Protein AF-A0A358AQZ2-F1 (afdb_monomer_lite)

pLDDT: mean 89.48, std 12.86, range [26.81, 98.88]

Sequence (218 aa):
MDVTALFNLSYGLYIIGTKYGDRKAGCVVNTVTQSTSKPVTLTVCVNRDNYTNACMKQCREFTVSILSEKAKESTFGVFGFSCSKDRDKFAEVSSALTSSGLPYVTEGVTGYLECKIINFIDNFTHTVFIAEVVDAENLMKEPPMTYAYYHNVVKGKTPQKASSYAGDDAEYGAAYTCSVCGYEYAGTKEAFTGLPNDYVCPICQAPKSKFVSASTAI

Secondary structure (DSSP, 8-state):
--GGGGGGS--B-EEEEEEETTEEEEEEES-EEEEEETTEEEEEEEETTSHHHHHHHHH-EEEEEEEBTT--HHHHHHHHHS-TTT--GGGSS-EEE-TT--EEE-SSEEEEEEEEEEEEEEETTEEEEEEEEEEEEE---SPBPBHHHHHHTS-PPPPTTSTT---TT---S-SEEETTT--EE-S-HHHHHTS-TT-B-TTT--BGGGEEE-----

Radius of gyration: 19.42 Å; chains: 1; bounding box: 47×34×52 Å

Foldseek 3Di:
DPPLVCLPDKWFKKKKWFDDPNQIFIAIAGPKDFDDVVQTKIKGKFFPPAVVNVRCVPPQKIKIFFAFPQDDPVLNVLRQPDHSVVDRSQVVAQWDADPVGIIDGQPRGQKMWIWGFPDWDDDPRIIMTMTGTPDMDGRDPGHTGMPLCCCPPVVDDHHPRYPPDPDPPARRFQQWAQQPPRDGHSHHPVVLVPDDQCDADPPPRHGSVRIDGPDPPD

Structure (mmCIF, N/CA/C/O backbone):
data_AF-A0A358AQZ2-F1
#
_entry.id   AF-A0A358AQZ2-F1
#
loop_
_atom_site.group_PDB
_atom_site.id
_atom_site.type_symbol
_atom_site.label_atom_id
_atom_site.label_alt_id
_atom_site.label_comp_id
_atom_site.label_asym_id
_atom_site.label_entity_id
_atom_site.label_seq_id
_atom_site.pdbx_PDB_ins_code
_atom_site.Cartn_x
_atom_site.Cartn_y
_atom_site.Cartn_z
_atom_site.occupancy
_atom_site.B_iso_or_equiv
_atom_site.auth_seq_id
_atom_site.auth_comp_id
_atom_site.auth_asym_id
_atom_site.auth_atom_id
_atom_site.pdbx_PDB_model_num
ATOM 1 N N . MET A 1 1 ? 5.140 -6.620 -27.077 1.00 75.62 1 MET A N 1
ATOM 2 C CA . MET A 1 1 ? 4.823 -5.424 -26.270 1.00 75.62 1 MET A CA 1
ATOM 3 C C . MET A 1 1 ? 6.022 -5.158 -25.390 1.00 75.62 1 MET A C 1
ATOM 5 O O . MET A 1 1 ? 6.493 -6.107 -24.777 1.00 75.62 1 MET A O 1
ATOM 9 N N . ASP A 1 2 ? 6.529 -3.931 -25.369 1.00 77.62 2 ASP A N 1
ATOM 10 C CA . ASP A 1 2 ? 7.596 -3.562 -24.441 1.00 77.62 2 ASP A CA 1
ATOM 11 C C . ASP A 1 2 ? 6.996 -3.358 -23.044 1.00 77.62 2 ASP A C 1
ATOM 13 O O . ASP A 1 2 ? 6.282 -2.388 -22.793 1.00 77.62 2 ASP A O 1
ATOM 17 N N . VAL A 1 3 ? 7.221 -4.328 -22.158 1.00 80.00 3 VAL A N 1
ATOM 18 C CA . VAL A 1 3 ? 6.671 -4.323 -20.795 1.00 80.00 3 VAL A CA 1
ATOM 19 C C . VAL A 1 3 ? 7.444 -3.397 -19.856 1.00 80.00 3 VAL A C 1
ATOM 21 O O . VAL A 1 3 ? 6.919 -3.036 -18.805 1.00 80.00 3 VAL A O 1
ATOM 24 N N . THR A 1 4 ? 8.651 -2.963 -20.237 1.00 78.19 4 THR A N 1
ATOM 25 C CA . THR A 1 4 ? 9.487 -2.084 -19.405 1.00 78.19 4 THR A CA 1
ATOM 26 C C . THR A 1 4 ? 8.886 -0.687 -19.260 1.00 78.19 4 THR A C 1
ATOM 28 O O . THR A 1 4 ? 9.097 -0.027 -18.246 1.00 78.19 4 THR A O 1
ATOM 31 N N . ALA A 1 5 ? 8.024 -0.275 -20.197 1.00 77.50 5 ALA A N 1
ATOM 32 C CA . ALA A 1 5 ? 7.272 0.974 -20.114 1.00 77.50 5 ALA A CA 1
ATOM 33 C C . ALA A 1 5 ? 6.452 1.103 -18.813 1.00 77.50 5 ALA A C 1
ATOM 35 O O . ALA A 1 5 ? 6.236 2.219 -18.338 1.00 77.50 5 ALA A O 1
ATOM 36 N N . LEU A 1 6 ? 6.038 -0.019 -18.206 1.00 83.38 6 LEU A N 1
ATOM 37 C CA . LEU A 1 6 ? 5.318 -0.044 -16.928 1.00 83.38 6 LEU A CA 1
ATOM 38 C C . LEU A 1 6 ? 6.169 0.446 -15.748 1.00 83.38 6 LEU A C 1
ATOM 40 O O . LEU A 1 6 ? 5.606 0.923 -14.764 1.00 83.38 6 LEU A O 1
ATOM 44 N N . PHE A 1 7 ? 7.500 0.379 -15.838 1.00 82.50 7 PHE A N 1
ATOM 45 C CA . PHE A 1 7 ? 8.406 0.865 -14.790 1.00 82.50 7 PHE A CA 1
ATOM 46 C C . PHE A 1 7 ? 8.439 2.394 -14.690 1.00 82.50 7 PHE A C 1
ATOM 48 O O . PHE A 1 7 ? 8.872 2.927 -13.673 1.00 82.50 7 PHE A O 1
ATOM 55 N N . ASN A 1 8 ? 7.916 3.102 -15.696 1.00 83.31 8 ASN A N 1
ATOM 56 C CA . ASN A 1 8 ? 7.754 4.556 -15.656 1.00 83.31 8 ASN A CA 1
ATOM 57 C C . ASN A 1 8 ? 6.512 5.000 -14.860 1.00 83.31 8 ASN A C 1
ATOM 59 O O . ASN A 1 8 ? 6.337 6.192 -14.600 1.00 83.31 8 ASN A O 1
ATOM 63 N N . LEU A 1 9 ? 5.627 4.071 -14.476 1.00 89.31 9 LEU A N 1
ATOM 64 C CA . LEU A 1 9 ? 4.489 4.386 -13.617 1.00 89.31 9 LEU A CA 1
ATOM 65 C C . LEU A 1 9 ? 4.982 4.699 -12.198 1.00 89.31 9 LEU A C 1
ATOM 67 O O . LEU A 1 9 ? 5.729 3.931 -11.593 1.00 89.31 9 LEU A O 1
ATOM 71 N N . SER A 1 10 ? 4.543 5.835 -11.660 1.00 92.56 10 SER A N 1
ATOM 72 C CA . SER A 1 10 ? 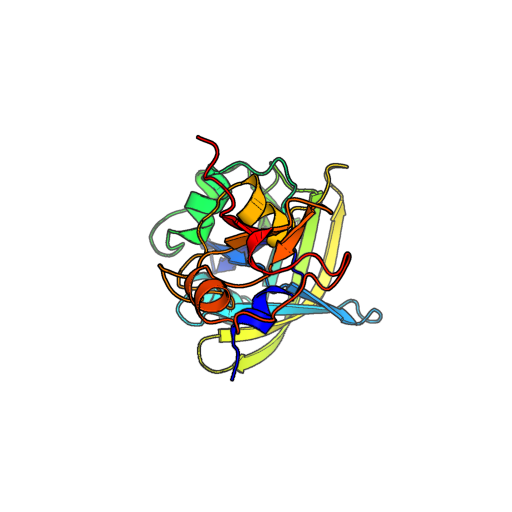4.909 6.272 -10.312 1.00 92.56 10 SER A CA 1
ATOM 73 C C . SER A 1 10 ? 3.955 5.705 -9.271 1.00 92.56 10 SER A C 1
ATOM 75 O O . SER A 1 10 ? 2.738 5.749 -9.438 1.00 92.56 10 SER A O 1
ATOM 77 N N . TYR A 1 11 ? 4.520 5.229 -8.165 1.00 96.75 11 TYR A N 1
ATOM 78 C CA . TYR A 1 11 ? 3.770 4.704 -7.029 1.00 96.75 11 TYR A CA 1
ATOM 79 C C . TYR A 1 11 ? 4.412 5.156 -5.721 1.00 96.75 11 TYR A C 1
ATOM 81 O O . TYR A 1 11 ? 5.627 5.360 -5.658 1.00 96.75 11 TYR A O 1
ATOM 89 N N . GLY A 1 12 ? 3.605 5.255 -4.668 1.00 97.12 12 GLY A N 1
ATOM 90 C CA . GLY A 1 12 ? 4.117 5.240 -3.301 1.00 97.12 12 GLY A CA 1
ATOM 91 C C . GLY A 1 12 ? 4.399 3.816 -2.817 1.00 97.12 12 GLY A C 1
ATOM 92 O O . GLY A 1 12 ? 4.286 2.846 -3.573 1.00 97.12 12 GLY A O 1
ATOM 93 N N . LEU A 1 13 ? 4.733 3.688 -1.535 1.00 96.94 13 LEU A N 1
ATOM 94 C CA . LEU A 1 13 ? 4.824 2.403 -0.849 1.00 96.94 13 LEU A CA 1
ATOM 95 C C . LEU A 1 13 ? 4.035 2.444 0.460 1.00 96.94 13 LEU A C 1
ATOM 97 O O . LEU A 1 13 ? 4.141 3.388 1.244 1.00 96.94 13 LEU A O 1
ATOM 101 N N . TYR A 1 14 ? 3.239 1.407 0.691 1.00 98.44 14 TYR A N 1
ATOM 102 C CA . TYR A 1 14 ? 2.236 1.389 1.745 1.00 98.44 14 TYR A CA 1
ATOM 103 C C . TYR A 1 14 ? 2.214 0.037 2.453 1.00 98.44 14 TYR A C 1
ATOM 105 O O . TYR A 1 14 ? 2.525 -0.994 1.852 1.00 98.44 14 TYR A O 1
ATOM 113 N N . ILE A 1 15 ? 1.786 0.026 3.713 1.00 98.56 15 ILE A N 1
ATOM 114 C CA . ILE A 1 15 ? 1.372 -1.199 4.406 1.00 98.56 15 ILE A CA 1
ATOM 115 C C . ILE A 1 15 ? -0.142 -1.187 4.536 1.00 98.56 15 ILE A C 1
ATOM 117 O O . ILE A 1 15 ? -0.717 -0.244 5.072 1.00 98.56 15 ILE A O 1
ATOM 121 N N . ILE A 1 16 ? -0.774 -2.258 4.070 1.00 98.75 16 ILE A N 1
ATOM 122 C CA . ILE A 1 16 ? -2.179 -2.526 4.352 1.00 98.75 16 ILE A CA 1
ATOM 123 C C . ILE A 1 16 ? -2.268 -3.261 5.682 1.00 98.75 16 ILE A C 1
ATOM 125 O O . ILE A 1 16 ? -1.589 -4.276 5.857 1.00 98.75 16 ILE A O 1
ATOM 129 N N . GLY A 1 17 ? -3.103 -2.769 6.594 1.00 98.56 17 GLY A N 1
ATOM 130 C CA . GLY A 1 17 ? -3.447 -3.435 7.848 1.00 98.56 17 GLY A CA 1
ATOM 131 C C . GLY A 1 17 ? -4.930 -3.775 7.904 1.00 98.56 17 GLY A C 1
ATOM 132 O O . GLY A 1 17 ? -5.775 -3.006 7.476 1.00 98.56 17 GLY A O 1
ATOM 133 N N . THR A 1 18 ? -5.281 -4.952 8.398 1.00 98.69 18 THR A N 1
ATOM 134 C CA . THR A 1 18 ? -6.676 -5.377 8.559 1.00 98.69 18 THR A CA 1
ATOM 135 C C . THR A 1 18 ? -6.785 -6.374 9.708 1.00 98.69 18 THR A C 1
ATOM 137 O O . THR A 1 18 ? -5.772 -6.854 10.229 1.00 98.69 18 THR A O 1
ATOM 140 N N . LYS A 1 19 ? -8.008 -6.696 10.124 1.00 96.56 19 LYS A N 1
ATOM 141 C CA . LYS A 1 19 ? -8.265 -7.635 11.212 1.00 96.56 19 LYS A CA 1
ATOM 142 C C . LYS A 1 19 ? -9.482 -8.499 10.900 1.00 96.56 19 LYS A C 1
ATOM 144 O O . LYS A 1 19 ? -10.539 -7.983 10.558 1.00 96.56 19 LYS A O 1
ATOM 149 N N . TYR A 1 20 ? -9.339 -9.813 11.056 1.00 92.88 20 TYR A N 1
ATOM 150 C CA . TYR A 1 20 ? -10.452 -10.760 10.991 1.00 92.88 20 TYR A CA 1
ATOM 151 C C . TYR A 1 20 ? -10.523 -11.550 12.302 1.00 92.88 20 TYR A C 1
ATOM 153 O O . TYR A 1 20 ? -9.590 -12.280 12.645 1.00 92.88 20 TYR A O 1
ATOM 161 N N . GLY A 1 21 ? -11.609 -11.362 13.059 1.00 91.38 21 GLY A N 1
ATOM 162 C CA . GLY A 1 21 ? -11.668 -11.779 14.464 1.00 91.38 21 GLY A CA 1
ATOM 163 C C . GLY A 1 21 ? -10.586 -11.065 15.280 1.00 91.38 21 GLY A C 1
ATOM 164 O O . GLY A 1 21 ? -10.454 -9.846 15.194 1.00 91.38 21 GLY A O 1
ATOM 165 N N . ASP A 1 22 ? -9.768 -11.827 16.003 1.00 90.19 22 ASP A N 1
ATOM 166 C CA . ASP A 1 22 ? -8.620 -11.296 16.756 1.00 90.19 22 ASP A CA 1
ATOM 167 C C . ASP A 1 22 ? -7.316 -11.277 15.945 1.00 90.19 22 ASP A C 1
ATOM 169 O O . ASP A 1 22 ? -6.291 -10.762 16.394 1.00 90.19 22 ASP A O 1
ATOM 173 N N . ARG A 1 23 ? -7.325 -11.839 14.730 1.00 93.88 23 ARG A N 1
ATOM 174 C CA . ARG A 1 23 ? -6.114 -11.987 13.925 1.00 93.88 23 ARG A CA 1
ATOM 175 C C . ARG A 1 23 ? -5.868 -10.755 13.066 1.00 93.88 23 ARG A C 1
ATOM 177 O O . ARG A 1 23 ? -6.647 -10.441 12.165 1.00 93.88 23 ARG A O 1
ATOM 184 N N . LYS A 1 24 ? -4.727 -10.109 13.299 1.00 97.94 24 LYS A N 1
ATOM 185 C CA . LYS A 1 24 ? -4.208 -9.021 12.466 1.00 97.94 24 LYS A CA 1
ATOM 186 C C . LYS A 1 24 ? -3.576 -9.591 11.197 1.00 97.94 24 LYS A C 1
ATOM 188 O O . LYS A 1 24 ? -2.851 -10.584 11.241 1.00 97.94 24 LYS A O 1
ATOM 193 N N . ALA A 1 25 ? -3.826 -8.952 10.063 1.00 98.38 25 ALA A N 1
ATOM 194 C CA . ALA A 1 25 ? -3.201 -9.296 8.796 1.00 98.38 25 ALA A CA 1
ATOM 195 C C . ALA A 1 25 ? -2.720 -8.044 8.076 1.00 98.38 25 ALA A C 1
ATOM 197 O O . ALA A 1 25 ? -3.307 -6.974 8.210 1.00 98.38 25 ALA A O 1
ATOM 198 N N . GLY A 1 26 ? -1.630 -8.173 7.326 1.00 98.31 26 GLY A N 1
ATOM 199 C CA . GLY A 1 26 ? -1.104 -7.051 6.573 1.00 98.31 26 GLY A CA 1
ATOM 200 C C . GLY A 1 26 ? -0.083 -7.443 5.524 1.00 98.31 26 GLY A C 1
ATOM 201 O O . GLY A 1 26 ? 0.545 -8.507 5.583 1.00 98.31 26 GLY A O 1
ATOM 202 N N . CYS A 1 27 ? 0.073 -6.582 4.529 1.00 98.31 27 CYS A N 1
ATOM 203 C CA . CYS A 1 27 ? 1.063 -6.747 3.474 1.00 98.31 27 CYS A CA 1
ATOM 204 C C . CYS A 1 27 ? 1.512 -5.403 2.913 1.00 98.31 27 CYS A C 1
ATOM 206 O O . CYS A 1 27 ? 0.770 -4.423 2.958 1.00 98.31 27 CYS A O 1
ATOM 208 N N . VAL A 1 28 ? 2.719 -5.385 2.354 1.00 97.25 28 VAL A N 1
ATOM 209 C CA . VAL A 1 28 ? 3.204 -4.238 1.587 1.00 97.25 28 VAL A CA 1
ATOM 210 C C . VAL A 1 28 ? 2.498 -4.184 0.233 1.00 97.25 28 VAL A C 1
ATOM 212 O O . VAL A 1 28 ? 2.287 -5.220 -0.402 1.00 97.25 28 VAL A O 1
ATOM 215 N N . VAL A 1 29 ? 2.111 -2.983 -0.189 1.00 97.31 29 VAL A N 1
ATOM 216 C CA . VAL A 1 29 ? 1.464 -2.703 -1.475 1.00 97.31 29 VAL A CA 1
ATOM 217 C C . VAL A 1 29 ? 1.997 -1.371 -1.997 1.00 97.31 29 VAL A C 1
ATOM 219 O O . VAL A 1 29 ? 2.182 -0.436 -1.228 1.00 97.31 29 VAL A O 1
ATOM 222 N N . ASN A 1 30 ? 2.240 -1.266 -3.300 1.00 96.88 30 ASN A N 1
ATOM 223 C CA . ASN A 1 30 ? 2.549 -0.001 -3.980 1.00 96.88 30 ASN A CA 1
ATOM 224 C C . ASN A 1 30 ? 1.347 0.541 -4.778 1.00 96.88 30 ASN A C 1
ATOM 226 O O . ASN A 1 30 ? 1.200 1.747 -4.949 1.00 96.88 30 ASN A O 1
ATOM 230 N N . THR A 1 31 ? 0.450 -0.330 -5.245 1.00 97.81 31 THR A N 1
ATOM 231 C CA . THR A 1 31 ? -0.751 0.054 -6.002 1.00 97.81 31 THR A CA 1
ATOM 232 C C . THR A 1 31 ? -1.884 0.520 -5.083 1.00 97.81 31 THR A C 1
ATOM 234 O O . THR A 1 31 ? -2.858 -0.201 -4.860 1.00 97.81 31 THR A O 1
ATOM 237 N N . VAL A 1 32 ? -1.741 1.738 -4.559 1.00 98.44 32 VAL A N 1
ATOM 238 C CA . VAL A 1 32 ? -2.798 2.507 -3.888 1.00 98.44 32 VAL A CA 1
ATOM 239 C C . VAL A 1 32 ? -2.949 3.842 -4.610 1.00 98.44 32 VAL A C 1
ATOM 241 O O . VAL A 1 32 ? -1.956 4.489 -4.942 1.00 98.44 32 VAL A O 1
ATOM 244 N N . THR A 1 33 ? -4.178 4.272 -4.886 1.00 98.06 33 THR A N 1
ATOM 245 C CA . THR A 1 33 ? -4.436 5.559 -5.554 1.00 98.06 33 THR A CA 1
ATOM 246 C C . THR A 1 33 ? -5.784 6.118 -5.129 1.00 98.06 33 THR A C 1
ATOM 248 O O . THR A 1 33 ? -6.762 5.377 -5.072 1.00 98.06 33 THR A O 1
ATOM 251 N N . GLN A 1 34 ? -5.85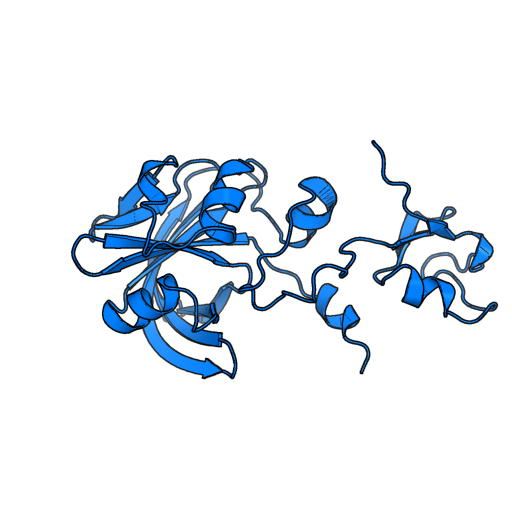4 7.421 -4.847 1.00 98.31 34 GLN A N 1
ATOM 252 C CA . GLN A 1 34 ? -7.128 8.098 -4.611 1.00 98.31 34 GLN A CA 1
ATOM 253 C C . GLN A 1 34 ? -7.970 8.097 -5.895 1.00 98.31 34 GLN A C 1
ATOM 255 O O . GLN A 1 34 ? -7.477 8.450 -6.964 1.00 98.31 34 GLN A O 1
ATOM 260 N N . SER A 1 35 ? -9.244 7.729 -5.787 1.00 97.56 35 SER A N 1
ATOM 261 C CA . SER A 1 35 ? -10.160 7.614 -6.925 1.00 97.56 35 SER A CA 1
ATOM 262 C C . SER A 1 35 ? -11.163 8.765 -6.999 1.00 97.56 35 SER A C 1
ATOM 264 O O . SER A 1 35 ? -11.484 9.219 -8.093 1.00 97.56 35 SER A O 1
ATOM 266 N N . THR A 1 36 ? -11.647 9.272 -5.860 1.00 98.31 36 THR A N 1
ATOM 267 C CA . THR A 1 36 ? -12.597 10.401 -5.814 1.00 98.31 36 THR A CA 1
ATOM 268 C C . THR A 1 36 ? -12.329 11.329 -4.631 1.00 98.31 36 THR A C 1
ATOM 270 O O . THR A 1 36 ? -11.652 10.962 -3.669 1.00 98.31 36 THR A O 1
ATOM 273 N N . SER A 1 37 ? -12.869 12.550 -4.692 1.00 97.62 37 SER A N 1
ATOM 274 C CA . SER A 1 37 ? -12.789 13.545 -3.611 1.00 97.62 37 SER A CA 1
ATOM 275 C C . SER A 1 37 ? -14.096 13.738 -2.832 1.00 97.62 37 SER A C 1
ATOM 277 O O . SER A 1 37 ? -14.051 14.247 -1.715 1.00 97.62 37 SER A O 1
ATOM 279 N N . LYS A 1 38 ? -15.256 13.352 -3.388 1.00 95.00 38 LYS A N 1
ATOM 280 C CA . LYS A 1 38 ? -16.569 13.418 -2.718 1.00 95.00 38 LYS A CA 1
ATOM 281 C C . LYS A 1 38 ? -17.456 12.213 -3.096 1.00 95.00 38 LYS A C 1
ATOM 283 O O . LYS A 1 38 ? -17.995 12.219 -4.202 1.00 95.00 38 LYS A O 1
ATOM 288 N N . PRO A 1 39 ? -17.631 11.211 -2.209 1.00 95.88 39 PRO A N 1
ATOM 289 C CA . PRO A 1 39 ? -16.841 10.979 -0.990 1.00 95.88 39 PRO A CA 1
ATOM 290 C C . PRO A 1 39 ? -15.355 10.754 -1.318 1.00 95.88 39 PRO A C 1
ATOM 292 O O . PRO A 1 39 ? -14.999 10.541 -2.481 1.00 95.88 39 PRO A O 1
ATOM 295 N N . VAL A 1 40 ? -14.470 10.833 -0.322 1.00 98.50 40 VAL A N 1
ATOM 296 C CA . VAL A 1 40 ? -13.049 10.510 -0.524 1.00 98.50 40 VAL A CA 1
ATOM 297 C C . VAL A 1 40 ? -12.925 8.996 -0.647 1.00 98.50 40 VAL A C 1
ATOM 299 O O . VAL A 1 40 ? -13.231 8.272 0.297 1.00 98.50 40 VAL A O 1
ATOM 302 N N . THR A 1 41 ? -12.492 8.509 -1.808 1.00 98.75 41 THR A N 1
ATOM 303 C CA . THR A 1 41 ? -12.290 7.071 -2.027 1.00 98.75 41 THR A CA 1
ATOM 304 C C . THR A 1 41 ? -10.910 6.783 -2.581 1.00 98.75 41 THR A C 1
ATOM 306 O O . THR A 1 41 ? -10.287 7.645 -3.206 1.00 98.75 41 THR A O 1
ATOM 309 N N . LEU A 1 42 ? -10.442 5.557 -2.373 1.00 98.44 42 LEU A N 1
ATOM 310 C CA . LEU A 1 42 ? -9.226 5.029 -2.970 1.00 98.44 42 LEU A CA 1
ATOM 311 C C . LEU A 1 42 ? -9.444 3.635 -3.553 1.00 98.44 42 LEU A C 1
ATOM 313 O O . LEU A 1 42 ? -10.351 2.898 -3.156 1.00 98.44 42 LEU A O 1
ATOM 317 N N . THR A 1 43 ? -8.561 3.272 -4.473 1.00 98.56 43 THR A N 1
ATOM 318 C CA . THR A 1 43 ? -8.383 1.909 -4.959 1.00 98.56 43 THR A CA 1
ATOM 319 C C . THR A 1 43 ? -7.105 1.310 -4.401 1.00 98.56 43 THR A C 1
ATOM 321 O O . THR A 1 43 ? -6.069 1.978 -4.387 1.00 98.56 43 THR A O 1
ATOM 324 N N . VAL A 1 44 ? -7.162 0.036 -4.013 1.00 98.56 44 VAL A N 1
ATOM 325 C CA . VAL A 1 44 ? -5.988 -0.775 -3.670 1.00 98.56 44 VAL A CA 1
ATOM 326 C C . VAL A 1 44 ? -6.036 -2.120 -4.391 1.00 98.56 44 VAL A C 1
ATOM 328 O O . VAL A 1 44 ? -7.064 -2.798 -4.388 1.00 98.56 44 VAL A O 1
ATOM 331 N N . CYS A 1 45 ? -4.922 -2.523 -5.001 1.00 98.31 45 CYS A N 1
ATOM 332 C CA . CYS A 1 45 ? -4.796 -3.824 -5.659 1.00 98.31 45 CYS A CA 1
ATOM 333 C C . CYS A 1 45 ? -3.988 -4.784 -4.789 1.00 98.31 45 CYS A C 1
ATOM 335 O O . CYS A 1 45 ? -2.820 -4.532 -4.501 1.00 98.31 45 CYS A O 1
ATOM 337 N N . VAL A 1 46 ? -4.586 -5.915 -4.410 1.00 98.44 46 VAL A N 1
ATOM 338 C CA . VAL A 1 46 ? -3.924 -6.928 -3.574 1.00 98.44 46 VAL A CA 1
ATOM 339 C C . VAL A 1 46 ? -4.049 -8.293 -4.230 1.00 98.44 46 VAL A C 1
ATOM 341 O O . VAL A 1 46 ? -5.145 -8.700 -4.616 1.00 98.44 46 VAL A O 1
ATOM 344 N N . ASN A 1 47 ? -2.938 -9.020 -4.344 1.00 98.06 47 ASN A N 1
ATOM 345 C CA . ASN A 1 47 ? -2.923 -10.372 -4.897 1.00 98.06 47 ASN A CA 1
ATOM 346 C C . ASN A 1 47 ? -3.894 -11.288 -4.132 1.00 98.06 47 ASN A C 1
ATOM 348 O O . ASN A 1 47 ? -3.920 -11.277 -2.898 1.00 98.06 47 ASN A O 1
ATOM 352 N N . ARG A 1 48 ? -4.700 -12.067 -4.862 1.00 97.25 48 ARG A N 1
ATOM 353 C CA . ARG A 1 48 ? -5.761 -12.918 -4.290 1.00 97.25 48 ARG A CA 1
ATOM 354 C C . ARG A 1 48 ? -5.235 -14.044 -3.397 1.00 97.25 48 ARG A C 1
ATOM 356 O O . ARG A 1 48 ? -5.945 -14.481 -2.500 1.00 97.25 48 ARG A O 1
ATOM 363 N N . ASP A 1 49 ? -3.982 -14.455 -3.593 1.00 95.81 49 ASP A N 1
ATOM 364 C CA . ASP A 1 49 ? -3.317 -15.490 -2.795 1.00 95.81 49 ASP A CA 1
ATOM 365 C C . ASP A 1 49 ? -2.670 -14.911 -1.526 1.00 95.81 49 ASP A C 1
ATOM 367 O O . ASP A 1 49 ? -2.021 -15.624 -0.752 1.00 95.81 49 ASP A O 1
ATOM 371 N N . ASN A 1 50 ? -2.767 -13.597 -1.305 1.00 96.56 50 ASN A N 1
ATOM 372 C CA . ASN A 1 50 ? -2.337 -12.975 -0.063 1.00 96.56 50 ASN A CA 1
ATOM 373 C C . ASN A 1 50 ? -3.406 -13.184 1.019 1.00 96.56 50 ASN A C 1
ATOM 375 O O . ASN A 1 50 ? -4.568 -12.840 0.822 1.00 96.56 50 ASN A O 1
ATOM 379 N N . TYR A 1 51 ? -3.018 -13.690 2.193 1.00 97.50 51 TYR A N 1
ATOM 380 C CA . TYR A 1 51 ? -3.956 -13.871 3.306 1.00 97.50 51 TYR A CA 1
ATOM 381 C C . TYR A 1 51 ? -4.644 -12.556 3.709 1.00 97.50 51 TYR A C 1
ATOM 383 O O . TYR A 1 51 ? -5.823 -12.559 4.052 1.00 97.50 51 TYR A O 1
ATOM 391 N N . THR A 1 52 ? -3.950 -11.421 3.576 1.00 98.31 52 THR A N 1
ATOM 392 C CA . THR A 1 52 ? -4.525 -10.088 3.796 1.00 98.31 52 THR A CA 1
ATOM 393 C C . THR A 1 52 ? -5.715 -9.814 2.873 1.00 98.31 52 THR A C 1
ATOM 395 O O . THR A 1 52 ? -6.716 -9.285 3.343 1.00 98.31 52 THR A O 1
ATOM 398 N N . ASN A 1 53 ? -5.664 -10.231 1.598 1.00 98.50 53 ASN A N 1
ATOM 399 C CA . ASN A 1 53 ? -6.787 -10.090 0.659 1.00 98.50 53 ASN A CA 1
ATOM 400 C C . ASN A 1 53 ? -8.019 -10.854 1.164 1.00 98.50 53 ASN A C 1
ATOM 402 O O . ASN A 1 53 ? -9.111 -10.288 1.236 1.00 98.50 53 ASN A O 1
ATOM 406 N N . ALA A 1 54 ? -7.832 -12.112 1.575 1.00 97.69 54 ALA A N 1
ATOM 407 C CA . ALA A 1 54 ? -8.916 -12.920 2.122 1.00 97.69 54 ALA A CA 1
ATOM 408 C C . ALA A 1 54 ? -9.537 -12.258 3.364 1.00 97.69 54 ALA A C 1
ATOM 410 O O . ALA A 1 54 ? -10.760 -12.154 3.443 1.00 97.69 54 ALA A O 1
ATOM 411 N N . CYS A 1 55 ? -8.718 -11.737 4.285 1.00 98.19 55 CYS A N 1
ATOM 412 C CA . CYS A 1 55 ? -9.211 -10.994 5.446 1.00 98.19 55 CYS A CA 1
ATOM 413 C C . CYS A 1 55 ? -9.999 -9.741 5.037 1.00 98.19 55 CYS A C 1
ATOM 415 O O . CYS A 1 55 ? -11.107 -9.549 5.530 1.00 98.19 55 CYS A O 1
ATOM 417 N N . MET A 1 56 ? -9.484 -8.933 4.104 1.00 98.44 56 MET A N 1
ATOM 418 C CA . MET A 1 56 ? -10.153 -7.723 3.604 1.00 98.44 56 MET A CA 1
ATOM 419 C C . MET A 1 56 ? -11.527 -8.025 2.992 1.00 98.44 56 MET A C 1
ATOM 421 O O . MET A 1 56 ? -12.488 -7.303 3.256 1.00 98.44 56 MET A O 1
ATOM 425 N N . LYS A 1 57 ? -11.653 -9.108 2.209 1.00 97.88 57 LYS A N 1
ATOM 426 C CA . LYS A 1 57 ? -12.947 -9.534 1.646 1.00 97.88 57 LYS A CA 1
ATOM 427 C C . LYS A 1 57 ? -13.974 -9.854 2.738 1.00 97.88 57 LYS A C 1
ATOM 429 O O . LYS A 1 57 ? -15.152 -9.579 2.535 1.00 97.88 57 LYS A O 1
ATOM 434 N N . GLN A 1 58 ? -13.536 -10.408 3.871 1.00 97.44 58 GLN A N 1
ATOM 435 C CA . GLN A 1 58 ? -14.416 -10.801 4.976 1.00 97.44 58 GLN A CA 1
ATOM 436 C C . GLN A 1 58 ? -14.797 -9.628 5.885 1.00 97.44 58 GLN A C 1
ATOM 438 O O . GLN A 1 58 ? -15.977 -9.415 6.139 1.00 97.44 58 GLN A O 1
ATOM 443 N N . CYS A 1 59 ? -13.817 -8.870 6.383 1.00 96.94 59 CYS A N 1
ATOM 444 C CA . CYS A 1 59 ? -14.071 -7.803 7.358 1.00 96.94 59 CYS A CA 1
ATOM 445 C C . CYS A 1 59 ? -14.511 -6.480 6.724 1.00 96.94 59 CYS A C 1
ATOM 447 O O . CYS A 1 59 ? -15.125 -5.670 7.403 1.00 96.94 59 CYS A O 1
ATOM 449 N N . ARG A 1 60 ? -14.229 -6.267 5.430 1.00 98.12 60 ARG A N 1
ATOM 450 C CA . ARG A 1 60 ? -14.590 -5.055 4.672 1.00 98.12 60 ARG A CA 1
ATOM 451 C C . ARG A 1 60 ? -13.967 -3.762 5.213 1.00 98.12 60 ARG A C 1
ATOM 453 O O . ARG A 1 60 ? -14.403 -2.682 4.830 1.00 98.12 60 ARG A O 1
ATOM 460 N N . GLU A 1 61 ? -12.916 -3.857 6.020 1.00 98.38 61 GLU A N 1
ATOM 461 C CA . GLU A 1 61 ? -12.239 -2.709 6.624 1.00 98.38 61 GLU A CA 1
ATOM 462 C C . GLU A 1 61 ? -10.718 -2.909 6.615 1.00 98.38 61 GLU A C 1
ATOM 464 O O . GLU A 1 61 ? -10.207 -4.025 6.769 1.00 98.38 61 GLU A O 1
ATOM 469 N N . PHE A 1 62 ? -9.971 -1.833 6.392 1.00 98.88 62 PHE A N 1
ATOM 470 C CA . PHE A 1 62 ? -8.511 -1.863 6.418 1.00 98.88 62 PHE A CA 1
ATOM 471 C C . PHE A 1 62 ? -7.930 -0.475 6.678 1.00 98.88 62 PHE A C 1
ATOM 473 O O . PHE A 1 62 ? -8.603 0.540 6.529 1.00 98.88 62 PHE A O 1
ATOM 480 N N . THR A 1 63 ? -6.654 -0.442 7.031 1.00 98.88 63 THR A N 1
ATOM 481 C CA . THR A 1 63 ? -5.839 0.760 7.134 1.00 98.88 63 THR A CA 1
ATOM 482 C C . THR A 1 63 ? -4.802 0.792 6.019 1.00 98.88 63 THR A C 1
ATOM 484 O O . THR A 1 63 ? -4.371 -0.248 5.510 1.00 98.88 63 THR A O 1
ATOM 487 N N . VAL A 1 64 ? -4.376 1.997 5.655 1.00 98.81 64 VAL A N 1
ATOM 488 C CA . VAL A 1 64 ? -3.229 2.243 4.779 1.00 98.81 64 VAL A CA 1
ATOM 489 C C . VAL A 1 64 ? -2.207 3.041 5.571 1.00 98.81 64 VAL A C 1
ATOM 491 O O . VAL A 1 64 ? -2.433 4.215 5.834 1.00 98.81 64 VAL A O 1
ATOM 494 N N . SER A 1 65 ? -1.080 2.438 5.939 1.00 98.62 65 SER A N 1
ATOM 495 C CA . SER A 1 65 ? 0.071 3.165 6.482 1.00 98.62 65 SER A CA 1
ATOM 496 C C . SER A 1 65 ? 0.960 3.643 5.336 1.00 98.62 65 SER A C 1
ATOM 498 O O . SER A 1 65 ? 1.459 2.824 4.561 1.00 98.62 65 SER A O 1
ATOM 500 N N . ILE A 1 66 ? 1.165 4.954 5.222 1.00 98.44 66 ILE A N 1
ATOM 501 C CA . ILE A 1 66 ? 1.982 5.573 4.171 1.00 98.44 66 ILE A CA 1
ATOM 502 C C . ILE A 1 66 ? 3.434 5.560 4.632 1.00 98.44 66 ILE A C 1
ATOM 504 O O . ILE A 1 66 ? 3.787 6.297 5.549 1.00 98.44 66 ILE A O 1
ATOM 508 N N . LEU A 1 67 ? 4.280 4.729 4.024 1.00 97.81 67 LEU A N 1
ATOM 509 C CA . LEU A 1 67 ? 5.677 4.608 4.444 1.00 97.81 67 LEU A CA 1
ATOM 510 C C . LEU A 1 67 ? 6.449 5.888 4.115 1.00 97.81 67 LEU A C 1
ATOM 512 O O . LEU A 1 67 ? 6.193 6.536 3.101 1.00 97.81 67 LEU A O 1
ATOM 516 N N . SER A 1 68 ? 7.394 6.255 4.974 1.00 97.38 68 SER A N 1
ATOM 517 C CA . SER A 1 68 ? 8.360 7.322 4.714 1.00 97.38 68 SER A CA 1
ATOM 518 C C . SER A 1 68 ? 9.681 6.749 4.215 1.00 97.38 68 SER A C 1
ATOM 520 O O . SER A 1 68 ? 9.945 5.558 4.373 1.00 97.38 68 SER A O 1
ATOM 522 N N . GLU A 1 69 ? 10.550 7.599 3.672 1.00 95.06 69 GLU A N 1
ATOM 523 C CA . GLU A 1 69 ? 11.920 7.214 3.292 1.00 95.06 69 GLU A CA 1
ATOM 524 C C . GLU A 1 69 ? 12.755 6.678 4.475 1.00 95.06 69 GLU A C 1
ATOM 526 O O . GLU A 1 69 ? 13.744 5.982 4.269 1.00 95.06 69 GLU A O 1
ATOM 531 N N . LYS A 1 70 ? 12.331 6.930 5.723 1.00 93.62 70 LYS A N 1
ATOM 532 C CA . LYS A 1 70 ? 12.952 6.396 6.950 1.00 93.62 70 LYS A CA 1
ATOM 533 C C . LYS A 1 70 ? 12.386 5.041 7.396 1.00 93.62 70 LYS A C 1
ATOM 535 O O . LYS A 1 70 ? 12.719 4.571 8.485 1.00 93.62 70 LYS A O 1
ATOM 540 N N . ALA A 1 71 ? 11.501 4.422 6.613 1.00 93.94 71 ALA A N 1
ATOM 541 C CA . ALA A 1 71 ? 10.983 3.092 6.912 1.00 93.94 71 ALA A CA 1
ATOM 542 C C . ALA A 1 71 ? 12.118 2.058 6.990 1.00 93.94 71 ALA A C 1
ATOM 544 O O . ALA A 1 71 ? 12.959 1.961 6.099 1.00 93.94 71 ALA A O 1
ATOM 545 N N . LYS A 1 72 ? 12.129 1.271 8.071 1.00 89.81 72 LYS A N 1
ATOM 546 C CA . LYS A 1 72 ? 13.149 0.243 8.306 1.00 89.81 72 LYS A CA 1
ATOM 547 C C . LYS A 1 72 ? 13.005 -0.912 7.322 1.00 89.81 72 LYS A C 1
ATOM 549 O O . LYS A 1 72 ? 11.894 -1.358 7.036 1.00 89.81 72 LYS A O 1
ATOM 554 N N . GLU A 1 73 ? 14.138 -1.488 6.925 1.00 86.31 73 GLU A N 1
ATOM 555 C CA . GLU A 1 73 ? 14.168 -2.668 6.055 1.00 86.31 73 GLU A CA 1
ATOM 556 C C . GLU A 1 73 ? 13.370 -3.854 6.607 1.00 86.31 73 GLU A C 1
ATOM 558 O O . GLU A 1 73 ? 12.676 -4.556 5.865 1.00 86.31 73 GLU A O 1
ATOM 563 N N . SER A 1 74 ? 13.403 -4.032 7.932 1.00 87.88 74 SER A N 1
ATOM 564 C CA . SER A 1 74 ? 12.640 -5.064 8.636 1.00 87.88 74 SER A CA 1
ATOM 565 C C . SER A 1 74 ? 11.134 -4.958 8.385 1.00 87.88 74 SER A C 1
ATOM 567 O O . SER A 1 74 ? 10.472 -5.989 8.269 1.00 87.88 74 SER A O 1
ATOM 569 N N . THR A 1 75 ? 10.592 -3.747 8.215 1.00 90.56 75 THR A N 1
ATOM 570 C CA . THR A 1 75 ? 9.178 -3.538 7.881 1.00 90.56 75 THR A CA 1
ATOM 571 C C . THR A 1 75 ? 8.855 -4.147 6.515 1.00 90.56 75 THR A C 1
ATOM 573 O O . THR A 1 75 ? 7.905 -4.924 6.396 1.00 90.56 75 THR A O 1
ATOM 576 N N . PHE A 1 76 ? 9.665 -3.892 5.480 1.00 86.19 76 PHE A N 1
ATOM 577 C CA . PHE A 1 76 ? 9.438 -4.497 4.159 1.00 86.19 76 PHE A CA 1
ATOM 578 C C . PHE A 1 76 ? 9.644 -6.014 4.195 1.00 86.19 76 PHE A C 1
ATOM 580 O O . PHE A 1 76 ? 8.860 -6.755 3.603 1.00 86.19 76 PHE A O 1
ATOM 587 N N . GLY A 1 77 ? 10.661 -6.477 4.930 1.00 85.94 77 GLY A N 1
ATOM 588 C CA . GLY A 1 77 ? 10.950 -7.894 5.139 1.00 85.94 77 GLY A CA 1
ATOM 589 C C . GLY A 1 77 ? 9.740 -8.654 5.687 1.00 85.94 77 GLY A C 1
ATOM 590 O O . GLY A 1 77 ? 9.265 -9.624 5.090 1.00 85.94 77 GLY A O 1
ATOM 591 N N . VAL A 1 78 ? 9.189 -8.168 6.801 1.00 92.81 78 VAL A N 1
ATOM 592 C CA . VAL A 1 78 ? 8.060 -8.798 7.493 1.00 92.81 78 VAL A CA 1
ATOM 593 C C . VAL A 1 78 ? 6.787 -8.733 6.645 1.00 92.81 78 VAL A C 1
ATOM 595 O O . VAL A 1 78 ? 6.121 -9.755 6.450 1.00 92.81 78 VAL A O 1
ATOM 598 N N . PHE A 1 79 ? 6.432 -7.572 6.094 1.00 95.81 79 PHE A N 1
ATOM 599 C CA . PHE A 1 79 ? 5.165 -7.424 5.372 1.00 95.81 79 PHE A CA 1
ATOM 600 C C . PHE A 1 79 ? 5.193 -7.928 3.926 1.00 95.81 79 PHE A C 1
ATOM 602 O O . PHE A 1 79 ? 4.133 -8.308 3.421 1.00 95.81 79 PHE A O 1
ATOM 609 N N . GLY A 1 80 ? 6.363 -7.978 3.287 1.00 90.19 80 GLY A N 1
ATOM 610 C CA . GLY A 1 80 ? 6.545 -8.425 1.905 1.00 90.19 80 GLY A CA 1
ATOM 611 C C . GLY A 1 80 ? 6.829 -9.914 1.743 1.00 90.19 80 GLY A C 1
ATOM 612 O O . GLY A 1 80 ? 6.328 -10.515 0.797 1.00 90.19 80 GLY A O 1
ATOM 613 N N . PHE A 1 81 ? 7.563 -10.535 2.672 1.00 90.12 81 PHE A N 1
ATOM 614 C CA . PHE A 1 81 ? 8.108 -11.890 2.477 1.00 90.12 81 PHE A CA 1
ATOM 615 C C . PHE A 1 81 ? 7.631 -12.914 3.511 1.00 90.12 81 PHE A C 1
ATOM 617 O O . PHE A 1 81 ? 8.204 -13.991 3.644 1.00 90.12 81 PHE A O 1
ATOM 624 N N . SER A 1 82 ? 6.561 -12.606 4.245 1.00 92.31 82 SER A N 1
ATOM 625 C CA . SER A 1 82 ? 5.926 -13.559 5.159 1.00 92.31 82 SER A CA 1
ATOM 626 C C . SER A 1 82 ? 4.399 -13.536 5.057 1.00 92.31 82 SER A C 1
ATOM 628 O O . SER A 1 82 ? 3.804 -12.632 4.459 1.00 92.31 82 SER A O 1
ATOM 630 N N . CYS A 1 83 ? 3.735 -14.538 5.633 1.00 94.75 83 CYS A N 1
ATOM 631 C CA . CYS A 1 83 ? 2.285 -14.701 5.582 1.00 94.75 83 CYS A CA 1
ATOM 632 C C . CYS A 1 83 ? 1.647 -14.408 6.946 1.00 94.75 83 CYS A C 1
ATOM 634 O O . CYS A 1 83 ? 2.023 -15.005 7.949 1.00 94.75 83 CYS A O 1
ATOM 636 N N . SER A 1 84 ? 0.627 -13.543 6.984 1.00 96.38 84 SER A N 1
ATOM 637 C CA . SER A 1 84 ? -0.100 -13.228 8.229 1.00 96.38 84 SER A CA 1
ATOM 638 C C . SER A 1 84 ? -0.948 -14.388 8.767 1.00 96.38 84 SER A C 1
ATOM 640 O O . SER A 1 84 ? -1.480 -14.305 9.869 1.00 96.38 84 SER A O 1
ATOM 642 N N . LYS A 1 85 ? -1.089 -15.479 8.004 1.00 94.12 85 LYS A N 1
ATOM 643 C CA . LYS A 1 85 ? -1.717 -16.711 8.494 1.00 94.12 85 LYS A CA 1
ATOM 644 C C . LYS A 1 85 ? -0.845 -17.415 9.539 1.00 94.12 85 LYS A C 1
ATOM 646 O O . LYS A 1 85 ? -1.387 -18.023 10.461 1.00 94.12 85 LYS A O 1
ATOM 651 N N . ASP A 1 86 ? 0.471 -17.291 9.394 1.00 93.88 86 ASP A N 1
ATOM 652 C CA . ASP A 1 86 ? 1.460 -18.100 10.110 1.00 93.88 86 ASP A CA 1
ATOM 653 C C . ASP A 1 86 ? 2.338 -17.250 11.046 1.00 93.88 86 ASP A C 1
ATOM 655 O O . ASP A 1 86 ? 3.100 -17.791 11.842 1.00 93.88 86 ASP A O 1
ATOM 659 N N . ARG A 1 87 ? 2.233 -15.916 10.960 1.00 94.69 87 ARG A N 1
ATOM 660 C CA . ARG A 1 87 ? 3.074 -14.959 11.690 1.00 94.69 87 ARG A CA 1
ATOM 661 C C . ARG A 1 87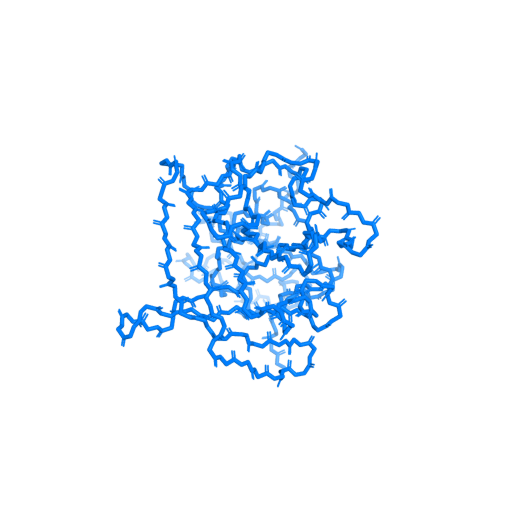 ? 2.288 -13.709 12.079 1.00 94.69 87 ARG A C 1
ATOM 663 O O . ARG A 1 87 ? 1.668 -13.078 11.218 1.00 94.69 87 ARG A O 1
ATOM 670 N N . ASP A 1 88 ? 2.356 -13.315 13.351 1.00 95.75 88 ASP A N 1
ATOM 671 C CA . ASP A 1 88 ? 1.823 -12.024 13.800 1.00 95.75 88 ASP A CA 1
ATOM 672 C C . ASP A 1 88 ? 2.809 -10.898 13.473 1.00 95.75 88 ASP A C 1
ATOM 674 O O . ASP A 1 88 ? 3.625 -10.472 14.285 1.00 95.75 88 ASP A O 1
ATOM 678 N N . LYS A 1 89 ? 2.710 -10.408 12.238 1.00 97.44 89 LYS A N 1
ATOM 679 C CA . LYS A 1 89 ? 3.576 -9.353 11.703 1.00 97.44 89 LYS A CA 1
ATOM 680 C C . LYS A 1 89 ? 3.553 -8.067 12.529 1.00 97.44 89 LYS A C 1
ATOM 682 O O . LYS A 1 89 ? 4.556 -7.365 12.582 1.00 97.44 89 LYS A O 1
ATOM 687 N N . PHE A 1 90 ? 2.414 -7.737 13.141 1.00 97.38 90 PHE A N 1
ATOM 688 C CA . PHE A 1 90 ? 2.246 -6.487 13.883 1.00 97.38 90 PHE A CA 1
ATOM 689 C C . PHE A 1 90 ? 2.848 -6.549 15.290 1.00 97.38 90 PHE A C 1
ATOM 691 O O . PHE A 1 90 ? 3.085 -5.499 15.877 1.00 97.38 90 PHE A O 1
ATOM 698 N N . ALA A 1 91 ? 3.131 -7.745 15.815 1.00 96.00 91 ALA A N 1
ATOM 699 C CA . ALA A 1 91 ? 3.876 -7.915 17.063 1.00 96.00 91 ALA A CA 1
ATOM 700 C C . ALA A 1 91 ? 5.384 -7.633 16.906 1.00 96.00 91 ALA A C 1
ATOM 702 O O . ALA A 1 91 ? 6.085 -7.447 17.896 1.00 96.00 91 ALA A O 1
ATOM 703 N N . GLU A 1 92 ? 5.886 -7.599 15.670 1.00 95.00 92 GLU A N 1
ATOM 704 C CA . GLU A 1 92 ? 7.317 -7.479 15.361 1.00 95.00 92 GLU A CA 1
ATOM 705 C C . GLU A 1 92 ? 7.720 -6.091 14.857 1.00 95.00 92 GLU A C 1
ATOM 707 O O . GLU A 1 92 ? 8.889 -5.835 14.565 1.00 95.00 92 GLU A O 1
ATOM 712 N N . VAL A 1 93 ? 6.750 -5.187 14.742 1.00 95.88 93 VAL A N 1
ATOM 713 C CA . VAL A 1 93 ? 6.958 -3.806 14.319 1.00 95.88 93 VAL A CA 1
ATOM 714 C C . VAL A 1 93 ? 6.237 -2.860 15.266 1.00 95.88 93 VAL A C 1
ATOM 716 O O . VAL A 1 93 ? 5.234 -3.218 15.885 1.00 95.88 93 VAL A O 1
ATOM 719 N N . SER A 1 94 ? 6.707 -1.619 15.324 1.00 96.19 94 SER A N 1
ATOM 720 C CA . SER A 1 94 ? 5.997 -0.536 15.998 1.00 96.19 94 SER A CA 1
ATOM 721 C C . SER A 1 94 ? 4.635 -0.331 15.330 1.00 96.19 94 SER A C 1
ATOM 723 O O . SER A 1 94 ? 4.547 0.096 14.173 1.00 96.19 94 SER A O 1
ATOM 725 N N . SER A 1 95 ? 3.571 -0.690 16.044 1.00 97.12 95 SER A N 1
ATOM 726 C CA . SER A 1 95 ? 2.199 -0.627 15.556 1.00 97.12 95 SER A CA 1
ATOM 727 C C . SER A 1 95 ? 1.237 -0.155 16.638 1.00 97.12 95 SER A C 1
ATOM 729 O O . SER A 1 95 ? 1.519 -0.246 17.833 1.00 97.12 95 SER A O 1
ATOM 731 N N . ALA A 1 96 ? 0.092 0.354 16.202 1.00 97.50 96 ALA A N 1
ATOM 732 C CA . ALA A 1 96 ? -1.011 0.753 17.060 1.00 97.50 96 ALA A CA 1
ATOM 733 C C . ALA A 1 96 ? -2.341 0.282 16.461 1.00 97.50 96 ALA A C 1
ATOM 735 O O . ALA A 1 96 ? -2.384 -0.325 15.385 1.00 97.50 96 ALA A O 1
ATOM 736 N N . LEU A 1 97 ? -3.423 0.518 17.200 1.00 97.81 97 LEU A N 1
ATOM 737 C CA . LEU A 1 97 ? -4.785 0.290 16.742 1.00 97.81 97 LEU A CA 1
ATOM 738 C C . LEU A 1 97 ? -5.479 1.634 16.551 1.00 97.81 97 LEU A C 1
ATOM 740 O O . LEU A 1 97 ? -5.311 2.530 17.377 1.00 97.81 97 LEU A O 1
ATOM 744 N N . THR A 1 98 ? -6.272 1.753 15.493 1.00 97.38 98 THR A N 1
ATOM 745 C CA . THR A 1 98 ? -7.207 2.870 15.342 1.00 97.38 98 THR A CA 1
ATOM 746 C C . THR A 1 98 ? -8.330 2.773 16.380 1.00 97.38 98 THR A C 1
ATOM 748 O O . THR A 1 98 ? -8.462 1.767 17.088 1.00 97.38 98 THR A O 1
ATOM 751 N N . SER A 1 99 ? -9.179 3.800 16.462 1.00 94.38 99 SER A N 1
ATOM 752 C CA . SER A 1 99 ? -10.334 3.809 17.374 1.00 94.38 99 SER A CA 1
ATOM 753 C C . SER A 1 99 ? -11.324 2.660 17.109 1.00 94.38 99 SER A C 1
ATOM 755 O O . SER A 1 99 ? -11.953 2.168 18.045 1.00 94.38 99 SER A O 1
ATOM 757 N N . SER A 1 100 ? -11.409 2.171 15.865 1.00 93.75 100 SER A N 1
ATOM 758 C CA . SER A 1 100 ? -12.199 0.994 15.467 1.00 93.75 100 SER A CA 1
ATOM 759 C C . SER A 1 100 ? -11.470 -0.342 15.684 1.00 93.75 100 SER A C 1
ATOM 761 O O . SER A 1 100 ? -12.034 -1.423 15.499 1.00 93.75 100 SER A O 1
ATOM 763 N N . GLY A 1 101 ? -10.213 -0.302 16.131 1.00 96.38 101 GLY A N 1
ATOM 764 C CA . GLY A 1 101 ? -9.429 -1.483 16.466 1.00 96.38 101 GLY A CA 1
ATOM 765 C C . GLY A 1 101 ? -8.744 -2.147 15.271 1.00 96.38 101 GLY A C 1
ATOM 766 O O . GLY A 1 101 ? -8.449 -3.348 15.353 1.00 96.38 101 GLY A O 1
ATOM 767 N N . LEU A 1 102 ? -8.502 -1.414 14.179 1.00 98.25 102 LEU A N 1
ATOM 768 C CA . LEU A 1 102 ? -7.717 -1.884 13.036 1.00 98.25 102 LEU A CA 1
ATOM 769 C C . LEU A 1 102 ? -6.224 -1.592 13.242 1.00 98.25 102 LEU A C 1
ATOM 771 O O . LEU A 1 102 ? -5.872 -0.522 13.735 1.00 98.25 102 LEU A O 1
ATOM 775 N N . PRO A 1 103 ? -5.322 -2.519 12.880 1.00 98.38 103 PRO A N 1
ATOM 776 C CA . PRO A 1 103 ? -3.892 -2.324 13.082 1.00 98.38 103 PRO A CA 1
ATOM 777 C C . PRO A 1 103 ? -3.286 -1.394 12.030 1.00 98.38 103 PRO A C 1
ATOM 779 O O . PRO A 1 103 ? -3.637 -1.487 10.857 1.00 98.38 103 PRO A O 1
ATOM 782 N N . TYR A 1 104 ? -2.324 -0.560 12.419 1.00 98.44 104 TYR A N 1
ATOM 783 C CA . TYR A 1 104 ? -1.498 0.229 11.499 1.00 98.44 104 TYR A CA 1
ATOM 784 C C . TYR A 1 104 ? -0.062 0.361 12.028 1.00 98.44 104 TYR A C 1
ATOM 786 O O . TYR A 1 104 ? 0.185 0.238 13.229 1.00 98.44 104 TYR A O 1
ATOM 794 N N . VAL A 1 105 ? 0.902 0.565 11.128 1.00 97.81 105 VAL A N 1
ATOM 795 C CA . VAL A 1 105 ? 2.317 0.782 11.480 1.00 97.81 105 VAL A CA 1
ATOM 796 C C . VAL A 1 105 ? 2.516 2.240 11.894 1.00 97.81 105 VAL A C 1
ATOM 798 O O . VAL A 1 105 ? 1.979 3.130 11.240 1.00 97.81 105 VAL A O 1
ATOM 801 N N . THR A 1 106 ? 3.286 2.486 12.957 1.00 96.38 106 THR A N 1
ATOM 802 C CA . THR A 1 106 ? 3.520 3.834 13.518 1.00 96.38 106 THR A CA 1
ATOM 803 C C . THR A 1 106 ? 4.942 4.352 13.321 1.00 96.38 106 THR 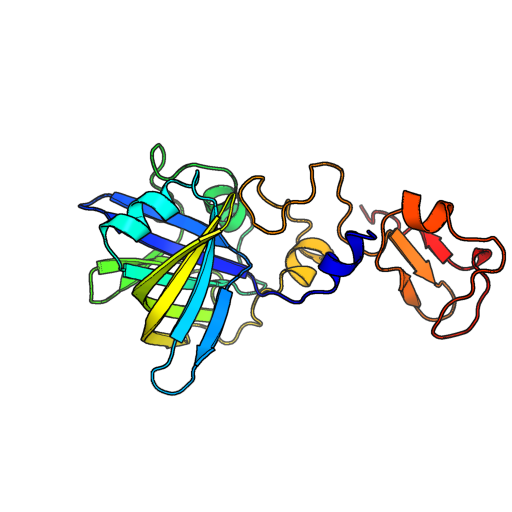A C 1
ATOM 805 O O . THR A 1 106 ? 5.160 5.561 13.312 1.00 96.38 106 THR A O 1
ATOM 808 N N . GLU A 1 107 ? 5.922 3.467 13.130 1.00 95.69 107 GLU A N 1
ATOM 809 C CA . GLU A 1 107 ? 7.312 3.851 12.873 1.00 95.69 107 GLU A CA 1
ATOM 810 C C . GLU A 1 107 ? 7.621 3.853 11.371 1.00 95.69 107 GLU A C 1
ATOM 812 O O . GLU A 1 107 ? 7.253 2.929 10.648 1.00 95.69 107 GLU A O 1
ATOM 817 N N . GLY A 1 108 ? 8.339 4.877 10.900 1.00 95.81 108 GLY A N 1
ATOM 818 C CA . GLY A 1 108 ? 8.716 4.986 9.488 1.00 95.81 108 GLY A CA 1
ATOM 819 C C . GLY A 1 108 ? 7.533 5.249 8.551 1.00 95.81 108 GLY A C 1
ATOM 820 O O . GLY A 1 108 ? 7.537 4.783 7.415 1.00 95.81 108 GLY A O 1
ATOM 821 N N . VAL A 1 109 ? 6.508 5.963 9.024 1.00 97.50 109 VAL A N 1
ATOM 822 C CA . VAL A 1 109 ? 5.308 6.325 8.254 1.00 97.50 109 VAL A CA 1
ATOM 823 C C . VAL A 1 109 ? 5.050 7.831 8.292 1.00 97.50 109 VAL A C 1
ATOM 825 O O . VAL A 1 109 ? 5.303 8.488 9.293 1.00 97.50 109 VAL A O 1
ATOM 828 N N . THR A 1 110 ? 4.532 8.402 7.212 1.00 97.62 110 THR A N 1
ATOM 829 C CA . THR A 1 110 ? 4.149 9.824 7.156 1.00 97.62 110 THR A CA 1
ATOM 830 C C . THR A 1 110 ? 2.737 10.058 7.692 1.00 97.62 110 THR A C 1
ATOM 832 O O . THR A 1 110 ? 2.462 11.094 8.293 1.00 97.62 110 THR A O 1
ATOM 835 N N . GLY A 1 111 ? 1.859 9.065 7.557 1.00 97.81 111 GLY A N 1
ATOM 836 C CA . GLY A 1 111 ? 0.477 9.104 8.017 1.00 97.81 111 GLY A CA 1
ATOM 837 C C . GLY A 1 111 ? -0.229 7.768 7.816 1.00 97.81 111 GLY A C 1
ATOM 838 O O . GLY A 1 111 ? 0.354 6.821 7.274 1.00 97.81 111 GLY A O 1
ATOM 839 N N . TYR A 1 112 ? -1.489 7.696 8.238 1.00 98.50 112 TYR A N 1
ATOM 840 C CA . TYR A 1 112 ? -2.361 6.562 7.944 1.00 98.50 112 TYR A CA 1
ATOM 841 C C . TYR A 1 112 ? -3.756 7.000 7.504 1.00 98.50 112 TYR A C 1
ATOM 843 O O . TYR A 1 112 ? -4.189 8.117 7.777 1.00 98.50 112 TYR A O 1
ATOM 851 N N . LEU A 1 113 ? -4.447 6.083 6.831 1.00 98.69 113 LEU A N 1
ATOM 852 C CA . LEU A 1 113 ? -5.854 6.185 6.455 1.00 98.69 113 LEU A CA 1
ATOM 853 C C . LEU A 1 113 ? -6.606 4.982 7.025 1.00 98.69 113 LEU A C 1
ATOM 855 O O . LEU A 1 113 ? -6.083 3.869 6.974 1.00 98.69 113 LEU A O 1
ATOM 859 N N . GLU A 1 114 ? -7.834 5.178 7.489 1.00 98.69 114 GLU A N 1
ATOM 860 C CA . GLU A 1 114 ? -8.793 4.112 7.781 1.00 98.69 114 GLU A CA 1
ATOM 861 C C . GLU A 1 114 ? -9.851 4.060 6.680 1.00 98.69 114 GLU A C 1
ATOM 863 O O . GLU A 1 114 ? -10.367 5.090 6.244 1.00 98.69 114 GLU A O 1
ATOM 868 N N . CYS A 1 115 ? -10.146 2.860 6.184 1.00 98.75 115 CYS A N 1
ATOM 869 C CA . CYS A 1 115 ? -10.924 2.658 4.971 1.00 98.75 115 CYS A CA 1
ATOM 870 C C . CYS A 1 115 ? -12.008 1.590 5.148 1.00 98.75 115 CYS A C 1
ATOM 872 O O . CYS A 1 115 ? -11.749 0.504 5.674 1.00 98.75 115 CYS A O 1
ATOM 874 N N . LYS A 1 116 ? -13.199 1.860 4.598 1.00 98.62 116 LYS A N 1
ATOM 875 C CA . LYS A 1 116 ? -14.297 0.891 4.466 1.00 98.62 116 LYS A CA 1
ATOM 876 C C . LYS A 1 116 ? -14.474 0.478 3.014 1.00 98.62 116 LYS A C 1
ATOM 878 O O . LYS A 1 116 ? -14.655 1.316 2.134 1.00 98.62 116 LYS A O 1
ATOM 883 N N . ILE A 1 117 ? -14.432 -0.824 2.750 1.00 98.75 117 ILE A N 1
ATOM 884 C CA . ILE A 1 117 ? -14.561 -1.388 1.405 1.00 98.75 117 ILE A CA 1
ATOM 885 C C . ILE A 1 117 ? -16.018 -1.281 0.957 1.00 98.75 117 ILE A C 1
ATOM 887 O O . ILE A 1 117 ? -16.888 -1.993 1.459 1.00 98.75 117 ILE A O 1
ATOM 891 N N . ILE A 1 118 ? -16.257 -0.451 -0.056 1.00 98.56 118 ILE A N 1
ATOM 892 C CA . ILE A 1 118 ? -17.576 -0.269 -0.669 1.00 98.56 118 ILE A CA 1
ATOM 893 C C . ILE A 1 118 ? -17.803 -1.246 -1.828 1.00 98.56 118 ILE A C 1
ATOM 895 O O . ILE A 1 118 ? -18.928 -1.683 -2.062 1.00 98.56 118 ILE A O 1
ATOM 899 N N . ASN A 1 119 ? -16.741 -1.646 -2.534 1.00 98.25 119 ASN A N 1
ATOM 900 C CA . ASN A 1 119 ? -16.812 -2.631 -3.611 1.00 98.25 119 ASN A CA 1
ATOM 901 C C . ASN A 1 119 ? -15.460 -3.334 -3.820 1.00 98.25 119 ASN A C 1
ATOM 903 O O . ASN A 1 119 ? -14.421 -2.841 -3.385 1.00 98.25 119 ASN A O 1
ATOM 907 N N . PHE A 1 120 ? -15.454 -4.478 -4.499 1.00 98.38 120 PHE A N 1
ATOM 908 C CA . PHE A 1 120 ? -14.233 -5.063 -5.041 1.00 98.38 120 PHE A CA 1
ATOM 909 C C . PHE A 1 120 ? -14.499 -5.819 -6.340 1.00 98.38 120 PHE A C 1
ATOM 911 O O . PHE A 1 120 ? -15.595 -6.325 -6.566 1.00 98.38 120 PHE A O 1
ATOM 918 N N . ILE A 1 121 ? -13.474 -5.906 -7.182 1.00 98.06 121 ILE A N 1
ATOM 919 C CA . ILE A 1 121 ? -13.528 -6.555 -8.491 1.00 98.06 121 ILE A CA 1
ATOM 920 C C . ILE A 1 121 ? -12.366 -7.541 -8.576 1.00 98.06 121 ILE A C 1
ATOM 922 O O . ILE A 1 121 ? -11.216 -7.180 -8.304 1.00 98.06 121 ILE A O 1
ATOM 926 N N . ASP A 1 122 ? -12.652 -8.787 -8.949 1.00 97.31 122 ASP A N 1
ATOM 927 C CA . ASP A 1 122 ? -11.599 -9.750 -9.262 1.00 97.31 122 ASP A CA 1
ATOM 928 C C . ASP A 1 122 ? -10.951 -9.383 -10.605 1.00 97.31 122 ASP A C 1
ATOM 930 O O . ASP A 1 122 ? -11.622 -9.196 -11.617 1.00 97.31 122 ASP A O 1
ATOM 934 N N . ASN A 1 123 ? -9.628 -9.258 -10.594 1.00 96.31 123 ASN A N 1
ATOM 935 C CA . ASN A 1 123 ? -8.806 -8.798 -11.705 1.00 96.31 123 ASN A CA 1
ATOM 936 C C . ASN A 1 123 ? -7.635 -9.770 -11.906 1.00 96.31 123 ASN A C 1
ATOM 938 O O . ASN A 1 123 ? -6.506 -9.534 -11.465 1.00 96.31 123 ASN A O 1
ATOM 942 N N . PHE A 1 124 ? -7.932 -10.904 -12.541 1.00 96.75 124 PHE A N 1
ATOM 943 C CA . PHE A 1 124 ? -6.997 -12.008 -12.770 1.00 96.75 124 PHE A CA 1
ATOM 944 C C . PHE A 1 124 ? -6.331 -12.512 -11.473 1.00 96.75 124 PHE A C 1
ATOM 946 O O . PHE A 1 124 ? -6.950 -13.231 -10.688 1.00 96.75 124 PHE A O 1
ATOM 953 N N . THR A 1 125 ? -5.060 -12.171 -11.250 1.00 96.75 125 THR A N 1
ATOM 954 C CA . THR A 1 125 ? -4.270 -12.585 -10.078 1.00 96.75 125 THR A CA 1
ATOM 955 C C . THR A 1 125 ? -4.503 -11.699 -8.854 1.00 96.75 125 THR A C 1
ATOM 957 O O . THR A 1 125 ? -4.084 -12.049 -7.751 1.00 96.75 125 THR A O 1
ATOM 960 N N . HIS A 1 126 ? -5.171 -10.559 -9.022 1.00 98.31 126 HIS A N 1
ATOM 961 C CA . HIS A 1 126 ? -5.401 -9.575 -7.973 1.00 98.31 126 HIS A CA 1
ATOM 962 C C . HIS A 1 126 ? -6.891 -9.327 -7.760 1.00 98.31 126 HIS A C 1
ATOM 964 O O . HIS A 1 126 ? -7.723 -9.620 -8.612 1.00 98.31 126 HIS A O 1
ATOM 970 N N . THR A 1 127 ? -7.224 -8.745 -6.616 1.00 98.69 127 THR A N 1
ATOM 971 C CA . THR A 1 127 ? -8.511 -8.089 -6.394 1.00 98.69 127 THR A CA 1
ATOM 972 C C . THR A 1 127 ? -8.260 -6.591 -6.294 1.00 98.69 127 THR A C 1
ATOM 974 O O . THR A 1 127 ? -7.360 -6.163 -5.567 1.00 98.69 127 THR A O 1
ATOM 977 N N . VAL A 1 128 ? -9.054 -5.805 -7.018 1.00 98.69 128 VAL A N 1
ATOM 978 C CA . VAL A 1 128 ? -9.110 -4.348 -6.872 1.00 98.69 128 VAL A CA 1
ATOM 979 C C . VAL A 1 128 ? -10.184 -4.035 -5.843 1.00 98.69 128 VAL A C 1
ATOM 981 O O . VAL A 1 128 ? -11.358 -4.307 -6.081 1.00 98.69 128 VAL A O 1
ATOM 984 N N . PHE A 1 129 ? -9.799 -3.483 -4.702 1.00 98.81 129 PHE A N 1
ATOM 985 C CA . PHE A 1 129 ? -10.734 -2.997 -3.693 1.00 98.81 129 PHE A CA 1
ATOM 986 C C . PHE A 1 129 ? -10.964 -1.505 -3.893 1.00 98.81 129 PHE A C 1
ATOM 988 O O . PHE A 1 129 ? -10.008 -0.759 -4.088 1.00 98.81 129 PHE A O 1
ATOM 995 N N . ILE A 1 130 ? -12.223 -1.087 -3.814 1.00 98.75 130 ILE A N 1
ATOM 996 C CA . ILE A 1 130 ? -12.651 0.311 -3.812 1.00 98.75 130 ILE A CA 1
ATOM 997 C C . ILE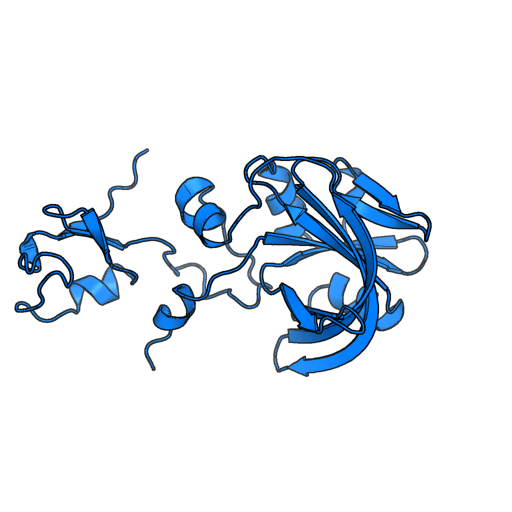 A 1 130 ? -13.150 0.607 -2.405 1.00 98.75 130 ILE A C 1
ATOM 999 O O . ILE A 1 130 ? -14.010 -0.118 -1.889 1.00 98.75 130 ILE A O 1
ATOM 1003 N N . ALA A 1 131 ? -12.610 1.646 -1.780 1.00 98.81 131 ALA A N 1
ATOM 1004 C CA . ALA A 1 131 ? -12.883 1.940 -0.385 1.00 98.81 131 ALA A CA 1
ATOM 1005 C C . ALA A 1 131 ? -13.081 3.429 -0.129 1.00 98.81 131 ALA A C 1
ATOM 1007 O O . ALA A 1 131 ? -12.381 4.259 -0.703 1.00 98.81 131 ALA A O 1
ATOM 1008 N N . GLU A 1 132 ? -14.028 3.748 0.745 1.00 98.81 132 GLU A N 1
ATOM 1009 C CA . GLU A 1 132 ? -14.213 5.083 1.305 1.00 98.81 132 GLU A CA 1
ATOM 1010 C C . GLU A 1 132 ? -13.219 5.295 2.446 1.00 98.81 132 GLU A C 1
ATOM 1012 O O . GLU A 1 132 ? -13.054 4.415 3.293 1.00 98.81 132 GLU A O 1
ATOM 1017 N N . VAL A 1 133 ? -12.560 6.453 2.463 1.00 98.69 133 VAL A N 1
ATOM 1018 C CA . VAL A 1 133 ? -11.691 6.869 3.568 1.00 98.69 133 VAL A CA 1
ATOM 1019 C C . VAL A 1 133 ? -12.570 7.468 4.660 1.00 98.69 133 VAL A C 1
ATOM 1021 O O . VAL A 1 133 ? -13.229 8.481 4.431 1.00 98.69 133 VAL A O 1
ATOM 1024 N N . VAL A 1 134 ? -12.584 6.834 5.831 1.00 98.44 134 VAL A N 1
ATOM 1025 C CA . VAL A 1 134 ? -13.441 7.222 6.963 1.00 98.44 134 VAL A CA 1
ATOM 1026 C C . VAL A 1 134 ? -12.685 7.952 8.069 1.00 98.44 134 VAL A C 1
ATOM 1028 O O . VAL A 1 134 ? -13.307 8.688 8.828 1.00 98.44 134 VAL A O 1
ATOM 1031 N N . ASP A 1 135 ? -11.364 7.781 8.138 1.00 98.31 135 ASP A N 1
ATOM 1032 C CA . ASP A 1 135 ? -10.479 8.533 9.030 1.00 98.31 135 ASP A CA 1
ATOM 1033 C C . ASP A 1 135 ? -9.079 8.660 8.411 1.00 98.31 135 ASP A C 1
ATOM 1035 O O . ASP A 1 135 ? -8.699 7.866 7.542 1.00 98.31 135 ASP A O 1
ATOM 1039 N N . ALA A 1 136 ? -8.317 9.671 8.823 1.00 97.75 136 ALA A N 1
ATOM 1040 C CA . ALA A 1 136 ? -6.964 9.916 8.339 1.00 97.75 136 ALA A CA 1
ATOM 1041 C C . ALA A 1 136 ? -6.159 10.796 9.301 1.00 97.75 136 ALA A C 1
ATOM 1043 O O . ALA A 1 136 ? -6.648 11.816 9.784 1.00 97.75 136 ALA A O 1
ATOM 1044 N N . GLU A 1 137 ? -4.878 10.475 9.478 1.00 97.56 137 GLU A N 1
ATOM 1045 C CA . GLU A 1 137 ? -3.978 11.254 10.329 1.00 97.56 137 GLU A CA 1
ATOM 1046 C C . GLU A 1 137 ? -2.579 11.378 9.715 1.00 97.56 137 GLU A C 1
ATOM 1048 O O . GLU A 1 137 ? -1.997 10.405 9.231 1.00 97.56 137 GLU A O 1
ATOM 1053 N N . ASN A 1 138 ? -2.015 12.587 9.781 1.00 96.69 138 ASN A N 1
ATOM 1054 C CA . ASN A 1 138 ? -0.604 12.829 9.487 1.00 96.69 138 ASN A CA 1
ATOM 1055 C C . ASN A 1 138 ? 0.212 12.654 10.768 1.00 96.69 138 ASN A C 1
ATOM 1057 O O . ASN A 1 138 ? -0.023 13.358 11.747 1.00 96.69 138 ASN A O 1
ATOM 1061 N N . LEU A 1 139 ? 1.201 11.766 10.739 1.00 93.25 139 LEU A N 1
ATOM 1062 C CA . LEU A 1 139 ? 1.997 11.397 11.911 1.00 93.25 139 LEU A CA 1
ATOM 1063 C C . LEU A 1 139 ? 3.372 12.072 11.921 1.00 93.25 139 LEU A C 1
ATOM 1065 O O . LEU A 1 139 ? 3.859 12.485 12.971 1.00 93.25 139 LEU A O 1
ATOM 1069 N N . MET A 1 140 ? 4.018 12.184 10.757 1.00 88.50 140 MET A N 1
ATOM 1070 C CA . MET A 1 140 ? 5.378 12.716 10.633 1.00 88.50 140 MET A CA 1
ATOM 1071 C C . MET A 1 140 ? 5.530 13.572 9.375 1.00 88.50 140 MET A C 1
ATOM 1073 O O . MET A 1 140 ? 4.824 13.385 8.390 1.00 88.50 140 MET A O 1
ATOM 1077 N N . LYS A 1 141 ? 6.494 14.501 9.392 1.00 86.69 141 LYS A N 1
ATOM 1078 C CA . LYS A 1 141 ? 6.805 15.399 8.260 1.00 86.69 141 LYS A CA 1
ATOM 1079 C C . LYS A 1 141 ? 7.931 14.886 7.351 1.00 86.69 141 LYS A C 1
ATOM 1081 O O . LYS A 1 141 ? 8.552 15.669 6.640 1.00 86.69 141 LYS A O 1
ATOM 1086 N N . GLU A 1 142 ? 8.223 13.592 7.404 1.00 91.19 142 GLU A N 1
ATOM 1087 C CA . GLU A 1 142 ? 9.236 12.968 6.547 1.00 91.19 142 GLU A CA 1
ATOM 1088 C C . GLU A 1 142 ? 8.716 12.819 5.106 1.00 91.19 142 GLU A C 1
ATOM 1090 O O . GLU A 1 142 ? 7.505 12.680 4.916 1.00 91.19 142 GLU A O 1
ATOM 1095 N N . PRO A 1 143 ? 9.590 12.801 4.085 1.00 95.00 143 PRO A N 1
ATOM 1096 C CA . PRO A 1 143 ? 9.172 12.491 2.722 1.00 95.00 143 PRO A CA 1
ATOM 1097 C C . PRO A 1 143 ? 8.540 11.089 2.624 1.00 95.00 143 PRO A C 1
ATOM 1099 O O . PRO A 1 143 ? 9.059 10.139 3.229 1.00 95.00 143 PRO A O 1
ATOM 1102 N N . PRO A 1 144 ? 7.423 10.925 1.888 1.00 96.69 144 PRO A N 1
ATOM 1103 C CA . PRO A 1 144 ? 6.835 9.615 1.649 1.00 96.69 144 PRO A CA 1
ATOM 1104 C C . PRO A 1 144 ? 7.729 8.777 0.730 1.00 96.69 144 PRO A C 1
ATOM 1106 O O . PRO A 1 144 ? 8.290 9.272 -0.244 1.00 96.69 144 PRO A O 1
ATOM 1109 N N . MET A 1 145 ? 7.805 7.481 1.013 1.00 95.94 145 MET A N 1
ATOM 1110 C CA . MET A 1 145 ? 8.510 6.509 0.189 1.00 95.94 145 MET A CA 1
ATOM 1111 C C . MET A 1 145 ? 7.838 6.402 -1.181 1.00 95.94 145 MET A C 1
ATOM 1113 O O . MET A 1 145 ? 6.647 6.086 -1.279 1.00 95.94 145 MET A O 1
ATOM 1117 N N . THR A 1 146 ? 8.618 6.581 -2.245 1.00 95.44 146 THR A N 1
ATOM 1118 C CA . THR A 1 146 ? 8.201 6.210 -3.601 1.00 95.44 146 THR A CA 1
ATOM 1119 C C . THR A 1 146 ? 8.726 4.825 -3.954 1.00 95.44 146 THR A C 1
ATOM 1121 O O . THR A 1 146 ? 9.766 4.385 -3.465 1.00 95.44 146 THR A O 1
ATOM 1124 N N . TYR A 1 147 ? 8.030 4.122 -4.841 1.00 90.62 147 TYR A N 1
ATOM 1125 C CA . TYR A 1 147 ? 8.488 2.827 -5.338 1.00 90.62 147 TYR A CA 1
ATOM 1126 C C . TYR A 1 147 ? 9.793 2.947 -6.145 1.00 90.62 147 TYR A C 1
ATOM 1128 O O . TYR A 1 147 ? 10.632 2.051 -6.098 1.00 90.62 147 TYR A O 1
ATOM 1136 N N . ALA A 1 148 ? 10.012 4.086 -6.811 1.00 87.19 148 ALA A N 1
ATOM 1137 C CA . ALA A 1 148 ? 11.284 4.399 -7.456 1.00 87.19 148 ALA A CA 1
ATOM 1138 C C . ALA A 1 148 ? 12.421 4.546 -6.429 1.00 87.19 148 ALA A C 1
ATOM 1140 O O . ALA A 1 148 ? 13.479 3.949 -6.601 1.00 87.19 148 ALA A O 1
ATOM 1141 N N . TYR A 1 149 ? 12.197 5.274 -5.329 1.00 86.75 149 TYR A N 1
ATOM 1142 C CA . TYR A 1 149 ? 13.176 5.394 -4.241 1.00 86.75 149 TYR A CA 1
ATOM 1143 C C . TYR A 1 149 ? 13.483 4.033 -3.603 1.00 86.75 149 TYR A C 1
ATOM 1145 O O . TYR A 1 149 ? 14.645 3.702 -3.372 1.00 86.75 149 TYR A O 1
ATOM 1153 N N . TYR A 1 150 ? 12.453 3.217 -3.363 1.00 86.50 150 TYR A N 1
ATOM 1154 C CA . TYR A 1 150 ? 12.599 1.869 -2.810 1.00 86.50 150 TYR A CA 1
ATOM 1155 C C . TYR A 1 150 ? 13.560 0.993 -3.633 1.00 86.50 150 TYR A C 1
ATOM 1157 O O . TYR A 1 150 ? 14.416 0.307 -3.076 1.00 86.50 150 TYR A O 1
ATOM 1165 N N . HIS A 1 151 ? 13.473 1.056 -4.961 1.00 82.44 151 HIS A N 1
ATOM 1166 C CA . HIS A 1 151 ? 14.381 0.317 -5.841 1.00 82.44 151 HIS A CA 1
ATOM 1167 C C . HIS A 1 151 ? 15.749 0.980 -5.990 1.00 82.44 151 HIS A C 1
ATOM 1169 O O . HIS A 1 151 ? 16.780 0.315 -5.900 1.00 82.44 151 HIS A O 1
ATOM 1175 N N . ASN A 1 152 ? 15.783 2.299 -6.174 1.00 74.31 152 ASN A N 1
ATOM 1176 C CA . ASN A 1 152 ? 17.015 3.001 -6.522 1.00 74.31 152 ASN A CA 1
ATOM 1177 C C . ASN A 1 152 ? 17.935 3.222 -5.317 1.00 74.31 152 ASN A C 1
ATOM 1179 O O . ASN A 1 152 ? 19.155 3.142 -5.475 1.00 74.31 152 ASN A O 1
ATOM 1183 N N . VAL A 1 153 ? 17.364 3.462 -4.133 1.00 73.31 153 VAL A N 1
ATOM 1184 C CA . VAL A 1 153 ? 18.095 3.829 -2.911 1.00 73.31 153 VAL A CA 1
ATOM 1185 C C . VAL A 1 153 ? 18.079 2.694 -1.894 1.00 73.31 153 VAL A C 1
ATOM 1187 O O . VAL A 1 153 ? 19.142 2.262 -1.465 1.00 73.31 153 VAL A O 1
ATOM 1190 N N . VAL A 1 154 ? 16.898 2.166 -1.551 1.00 76.75 154 VAL A N 1
ATOM 1191 C CA . VAL A 1 154 ? 16.771 1.087 -0.546 1.00 76.75 154 VAL A CA 1
ATOM 1192 C C . VAL A 1 154 ? 17.229 -0.269 -1.104 1.00 76.75 154 VAL A C 1
ATOM 1194 O O . VAL A 1 154 ? 17.488 -1.192 -0.341 1.00 76.75 154 VAL A O 1
ATOM 1197 N N . LYS A 1 155 ? 17.351 -0.406 -2.435 1.00 78.88 155 LYS A N 1
ATOM 1198 C CA . LYS A 1 155 ? 17.696 -1.667 -3.124 1.00 78.88 155 LYS A CA 1
ATOM 1199 C C . LYS A 1 155 ? 16.773 -2.825 -2.726 1.00 78.88 155 LYS A C 1
ATOM 1201 O O . LYS A 1 155 ? 17.180 -3.986 -2.652 1.00 78.88 155 LYS A O 1
ATOM 1206 N N . GLY A 1 156 ? 15.516 -2.499 -2.439 1.00 75.44 156 GLY A N 1
ATOM 1207 C CA . GLY A 1 156 ? 14.546 -3.461 -1.952 1.00 75.44 156 GLY A CA 1
ATOM 1208 C C . GLY A 1 156 ? 14.045 -4.399 -3.051 1.00 75.44 156 GLY A C 1
ATOM 1209 O O . GLY A 1 156 ? 13.903 -4.021 -4.209 1.00 75.44 156 GLY A O 1
ATOM 1210 N N . LYS A 1 157 ? 13.752 -5.650 -2.687 1.00 80.38 157 LYS A N 1
ATOM 1211 C CA . LYS A 1 157 ? 13.204 -6.639 -3.624 1.00 80.38 157 LYS A CA 1
ATOM 1212 C C . LYS A 1 157 ? 11.689 -6.505 -3.738 1.00 80.38 157 LYS A C 1
ATOM 1214 O O . LYS A 1 157 ? 10.992 -6.371 -2.736 1.00 80.38 157 LYS A O 1
ATOM 1219 N N . THR A 1 158 ? 11.160 -6.643 -4.948 1.00 80.12 158 THR A N 1
ATOM 1220 C CA . THR A 1 158 ? 9.709 -6.706 -5.168 1.00 80.12 158 THR A CA 1
ATOM 1221 C C . THR A 1 158 ? 9.172 -8.072 -4.738 1.00 80.12 158 THR A C 1
ATOM 1223 O O . THR A 1 158 ? 9.605 -9.083 -5.290 1.00 80.12 158 THR A O 1
ATOM 1226 N N . PRO A 1 159 ? 8.211 -8.156 -3.802 1.00 78.38 159 PRO A N 1
ATOM 1227 C CA . PRO A 1 159 ? 7.601 -9.433 -3.448 1.00 78.38 159 PRO A CA 1
ATOM 1228 C C . PRO A 1 159 ? 6.874 -10.080 -4.632 1.00 78.38 159 PRO A C 1
ATOM 1230 O O . PRO A 1 159 ? 6.185 -9.393 -5.382 1.00 78.38 159 PRO A O 1
ATOM 1233 N N . GLN A 1 160 ? 6.909 -11.413 -4.728 1.00 80.56 160 GLN A N 1
ATOM 1234 C CA . GLN A 1 160 ? 6.253 -12.178 -5.805 1.00 80.56 160 GLN A CA 1
ATOM 1235 C C . GLN A 1 160 ? 4.737 -11.923 -5.913 1.00 80.56 160 GLN A C 1
ATOM 1237 O O . GLN A 1 160 ? 4.129 -12.090 -6.967 1.00 80.56 160 GLN A O 1
ATOM 1242 N N . LYS A 1 161 ? 4.108 -11.511 -4.805 1.00 84.69 161 LYS A N 1
ATOM 1243 C CA . LYS A 1 161 ? 2.676 -11.194 -4.726 1.00 84.69 161 LYS A CA 1
ATOM 1244 C C . LYS A 1 161 ? 2.358 -9.708 -4.953 1.00 84.69 161 LYS A C 1
ATOM 1246 O O . LYS A 1 161 ? 1.224 -9.310 -4.711 1.00 84.69 161 LYS A O 1
ATOM 1251 N N . ALA A 1 162 ? 3.318 -8.883 -5.366 1.00 76.19 162 ALA A N 1
ATOM 1252 C CA . ALA A 1 162 ? 3.038 -7.514 -5.788 1.00 76.19 162 ALA A CA 1
ATOM 1253 C C . ALA A 1 162 ? 2.466 -7.493 -7.216 1.00 76.19 162 ALA A C 1
ATOM 1255 O O . ALA A 1 162 ? 2.866 -8.285 -8.068 1.00 76.19 162 ALA A O 1
ATOM 1256 N N . SER A 1 163 ? 1.575 -6.547 -7.501 1.00 72.81 163 SER A N 1
ATOM 1257 C CA . SER A 1 163 ? 1.032 -6.285 -8.847 1.00 72.81 163 SER A CA 1
ATOM 1258 C C . SER A 1 163 ? 2.110 -5.864 -9.845 1.00 72.81 163 SER A C 1
ATOM 1260 O O . SER A 1 163 ? 1.984 -6.133 -11.034 1.00 72.81 163 SER A O 1
ATOM 1262 N N . SER A 1 164 ? 3.174 -5.228 -9.354 1.00 79.94 164 SER A N 1
ATOM 1263 C CA . SER A 1 164 ? 4.349 -4.816 -10.122 1.00 79.94 164 SER A CA 1
ATOM 1264 C C . SER A 1 164 ? 5.451 -5.879 -10.186 1.00 79.94 164 SER A C 1
ATOM 1266 O O . SER A 1 164 ? 6.552 -5.577 -10.638 1.00 79.94 164 SER A O 1
ATOM 1268 N N . TYR A 1 165 ? 5.234 -7.107 -9.708 1.00 81.44 165 TYR A N 1
ATOM 1269 C CA . TYR A 1 165 ? 6.260 -8.144 -9.812 1.00 81.44 165 TYR A CA 1
ATOM 1270 C C . TYR A 1 165 ? 6.506 -8.518 -11.281 1.00 81.44 165 TYR A C 1
ATOM 1272 O O . TYR A 1 165 ? 5.577 -8.885 -11.999 1.00 81.44 165 TYR A O 1
ATOM 1280 N N . ALA A 1 166 ? 7.764 -8.431 -11.714 1.00 76.50 166 ALA A N 1
ATOM 1281 C CA . ALA A 1 166 ? 8.182 -8.664 -13.097 1.00 76.50 166 ALA A CA 1
ATOM 1282 C C . ALA A 1 166 ? 9.139 -9.867 -13.244 1.00 76.50 166 ALA A C 1
ATOM 1284 O O . ALA A 1 166 ? 9.752 -10.031 -14.294 1.00 76.50 166 ALA A O 1
ATOM 1285 N N . GLY A 1 167 ? 9.249 -10.718 -12.215 1.00 71.69 167 GLY A N 1
ATOM 1286 C CA . GLY A 1 167 ? 10.232 -11.805 -12.145 1.00 71.69 167 GLY A CA 1
ATOM 1287 C C . GLY A 1 167 ? 11.442 -11.457 -11.274 1.00 71.69 167 GLY A C 1
ATOM 1288 O O . GLY A 1 167 ? 11.630 -10.301 -10.893 1.00 71.69 167 GLY A O 1
ATOM 1289 N N . ASP A 1 168 ? 12.251 -12.468 -10.952 1.00 59.75 168 ASP A N 1
ATOM 1290 C CA . ASP A 1 168 ? 13.436 -12.321 -10.089 1.00 59.75 168 ASP A CA 1
ATOM 1291 C C . ASP A 1 168 ? 14.621 -11.649 -10.808 1.00 59.75 168 ASP A C 1
ATOM 1293 O O . ASP A 1 168 ? 15.466 -11.043 -10.151 1.00 59.75 168 ASP A O 1
ATOM 1297 N N . ASP A 1 169 ? 14.628 -11.683 -12.145 1.00 52.94 169 ASP A N 1
ATOM 1298 C CA . ASP A 1 169 ? 15.658 -11.085 -13.008 1.00 52.94 169 ASP A CA 1
ATOM 1299 C C . ASP A 1 169 ? 15.295 -9.666 -13.492 1.00 52.94 169 ASP A C 1
ATOM 1301 O O . ASP A 1 169 ? 15.985 -9.085 -14.330 1.00 52.94 169 ASP A O 1
ATOM 1305 N N . ALA A 1 170 ? 14.191 -9.090 -13.004 1.00 54.25 170 ALA A N 1
ATOM 1306 C CA . ALA A 1 170 ? 13.784 -7.742 -13.381 1.00 54.25 170 ALA A CA 1
ATOM 1307 C C . ALA A 1 170 ? 14.699 -6.699 -12.712 1.00 54.25 170 ALA A C 1
ATOM 1309 O O . ALA A 1 170 ? 14.498 -6.335 -11.552 1.00 54.25 170 ALA A O 1
ATOM 1310 N N . GLU A 1 171 ? 15.705 -6.206 -13.442 1.00 53.31 171 GLU A N 1
ATOM 1311 C CA . GLU A 1 171 ? 16.535 -5.082 -12.995 1.00 53.31 171 GLU A CA 1
ATOM 1312 C C . GLU A 1 171 ? 15.693 -3.791 -12.939 1.00 53.31 171 GLU A C 1
ATOM 1314 O O . GLU A 1 171 ? 15.282 -3.246 -13.964 1.00 53.31 171 GLU A O 1
ATOM 1319 N N . TYR A 1 172 ? 15.436 -3.306 -11.719 1.00 48.75 172 TYR A N 1
ATOM 1320 C CA . TYR A 1 172 ? 14.848 -1.994 -11.453 1.00 48.75 172 TYR A CA 1
ATOM 1321 C C . TYR A 1 172 ? 15.960 -0.963 -11.238 1.00 48.75 172 TYR A C 1
ATOM 1323 O O . TYR A 1 172 ? 16.779 -1.092 -10.328 1.00 48.75 172 TYR A O 1
ATOM 1331 N N . GLY A 1 173 ? 15.973 0.065 -12.081 1.00 54.44 173 GLY A N 1
ATOM 1332 C CA . GLY A 1 173 ? 17.000 1.102 -12.097 1.00 54.44 173 GLY A CA 1
ATOM 1333 C C . GLY A 1 173 ? 17.606 1.251 -13.487 1.00 54.44 173 GLY A C 1
ATOM 1334 O O . GLY A 1 173 ? 17.457 0.378 -14.342 1.00 54.44 173 GLY A O 1
ATOM 1335 N N . ALA A 1 174 ? 18.256 2.383 -13.739 1.00 53.59 174 ALA A N 1
ATOM 1336 C CA . ALA A 1 174 ? 18.844 2.632 -15.042 1.00 53.59 174 ALA A CA 1
ATOM 1337 C C . ALA A 1 174 ? 19.996 1.661 -15.299 1.00 53.59 174 ALA A C 1
ATOM 1339 O O . ALA A 1 174 ? 21.037 1.744 -14.651 1.00 53.59 174 ALA A O 1
ATOM 1340 N N . ALA A 1 175 ? 19.839 0.754 -16.263 1.00 67.50 175 ALA A N 1
ATOM 1341 C CA . ALA A 1 175 ? 20.921 -0.149 -16.647 1.00 67.50 175 ALA A CA 1
ATOM 1342 C C . ALA A 1 175 ? 22.154 0.621 -17.144 1.00 67.50 175 ALA A C 1
ATOM 1344 O O . ALA A 1 175 ? 23.290 0.168 -16.983 1.00 67.50 175 ALA A O 1
ATOM 1345 N N . TYR A 1 176 ? 21.920 1.794 -17.738 1.00 80.56 176 TYR A N 1
ATOM 1346 C CA . TYR A 1 176 ? 22.939 2.638 -18.334 1.00 80.56 176 TYR A CA 1
ATOM 1347 C C . TYR A 1 176 ? 22.658 4.123 -18.098 1.00 80.56 176 TYR A C 1
ATOM 1349 O O . TYR A 1 176 ? 21.532 4.587 -18.266 1.00 80.56 176 TYR A O 1
ATOM 1357 N N . THR A 1 177 ? 23.708 4.887 -17.811 1.00 86.81 177 THR A N 1
ATOM 1358 C CA . THR A 1 177 ? 23.650 6.344 -17.650 1.00 86.81 177 THR A CA 1
ATOM 1359 C C . THR A 1 177 ? 24.520 7.010 -18.707 1.00 86.81 177 THR A C 1
ATOM 1361 O O . THR A 1 177 ? 25.664 6.619 -18.945 1.00 86.81 177 THR A O 1
ATOM 1364 N N . CYS A 1 178 ? 23.995 8.038 -19.366 1.00 90.06 178 CYS A N 1
ATOM 1365 C CA . CYS A 1 178 ? 24.754 8.852 -20.299 1.00 90.06 178 CYS A CA 1
ATOM 1366 C C . CYS A 1 178 ? 25.833 9.630 -19.537 1.00 90.06 178 CYS A C 1
ATOM 1368 O O . CYS A 1 178 ? 25.525 10.537 -18.769 1.00 90.06 178 CYS A O 1
ATOM 1370 N N . SER A 1 179 ? 27.104 9.335 -19.805 1.00 90.56 179 SER A N 1
ATOM 1371 C CA . SER A 1 179 ? 28.248 10.005 -19.163 1.00 90.56 179 SER A CA 1
ATOM 1372 C C . SER A 1 179 ? 28.400 11.491 -19.516 1.00 90.56 179 SER A C 1
ATOM 1374 O O . SER A 1 179 ? 29.215 12.177 -18.909 1.00 90.56 179 SER A O 1
ATOM 1376 N N . VAL A 1 180 ? 27.640 11.998 -20.494 1.00 89.50 180 VAL A N 1
ATOM 1377 C CA . VAL A 1 180 ? 27.695 13.405 -20.923 1.00 89.50 180 VAL A CA 1
ATOM 1378 C C . VAL A 1 180 ? 26.710 14.273 -20.145 1.00 89.50 180 VAL A C 1
ATOM 1380 O O . VAL A 1 180 ? 27.074 15.354 -19.698 1.00 89.50 180 VAL A O 1
ATOM 1383 N N . CYS A 1 181 ? 25.462 13.825 -19.993 1.00 87.31 181 CYS A N 1
ATOM 1384 C CA . CYS A 1 181 ? 24.392 14.642 -19.407 1.00 87.31 181 CYS A CA 1
ATOM 1385 C C . CYS A 1 181 ? 23.681 13.990 -18.217 1.00 87.31 181 CYS A C 1
ATOM 1387 O O . CYS A 1 181 ? 22.720 14.557 -17.710 1.00 87.31 181 CYS A O 1
ATOM 1389 N N . GLY A 1 182 ? 24.086 12.783 -17.816 1.00 80.31 182 GLY A N 1
ATOM 1390 C CA . GLY A 1 182 ? 23.464 12.050 -16.715 1.00 80.31 182 GLY A CA 1
ATOM 1391 C C . GLY A 1 182 ? 22.105 11.428 -17.042 1.00 80.31 182 GLY A C 1
ATOM 1392 O O . GLY A 1 182 ? 21.440 10.956 -16.132 1.00 80.31 182 GLY A O 1
ATOM 1393 N N . TYR A 1 183 ? 21.672 11.409 -18.311 1.00 83.06 183 TYR A N 1
ATOM 1394 C CA . TYR A 1 183 ? 20.411 10.760 -18.684 1.00 83.06 183 TYR A CA 1
ATOM 1395 C C . TYR A 1 183 ? 20.450 9.267 -18.351 1.00 83.06 183 TYR A C 1
ATOM 1397 O O . TYR A 1 183 ? 21.332 8.544 -18.815 1.00 83.06 183 TYR A O 1
ATOM 1405 N N . GLU A 1 184 ? 19.469 8.822 -17.584 1.00 83.56 184 GLU A N 1
ATOM 1406 C CA . GLU A 1 184 ? 19.301 7.448 -17.141 1.00 83.56 184 GLU A CA 1
ATOM 1407 C C . GLU A 1 184 ? 18.397 6.675 -18.110 1.00 83.56 184 GLU A C 1
ATOM 1409 O O . GLU A 1 184 ? 17.243 7.038 -18.339 1.00 83.56 184 GLU A O 1
ATOM 1414 N N . TYR A 1 185 ? 18.931 5.608 -18.709 1.00 80.69 185 TYR A N 1
ATOM 1415 C CA . TYR A 1 185 ? 18.172 4.727 -19.589 1.00 80.69 185 TYR A CA 1
ATOM 1416 C C . TYR A 1 185 ? 17.224 3.848 -18.767 1.00 80.69 185 TYR A C 1
ATOM 1418 O O . TYR A 1 185 ? 17.664 2.947 -18.055 1.00 80.69 185 TYR A O 1
ATOM 1426 N N . ALA A 1 186 ? 15.922 4.093 -18.899 1.00 66.38 186 ALA A N 1
ATOM 1427 C CA . ALA A 1 186 ? 14.854 3.402 -18.177 1.00 66.38 186 ALA A CA 1
ATOM 1428 C C . ALA A 1 186 ? 14.503 2.020 -18.779 1.00 66.38 186 ALA A C 1
ATOM 1430 O O . ALA A 1 186 ? 13.352 1.755 -19.116 1.00 66.38 186 ALA A O 1
ATOM 1431 N N . GLY A 1 187 ? 15.493 1.138 -18.937 1.00 68.56 187 GLY A N 1
ATOM 1432 C CA . GLY A 1 187 ? 15.310 -0.238 -19.411 1.00 68.56 187 GLY A CA 1
ATOM 1433 C C . GLY A 1 187 ? 16.413 -1.173 -18.910 1.00 68.56 187 GLY A C 1
ATOM 1434 O O . GLY A 1 187 ? 17.364 -0.718 -18.278 1.00 68.56 187 GLY A O 1
ATOM 1435 N N . THR A 1 188 ? 16.298 -2.476 -19.196 1.00 67.81 188 THR A N 1
ATOM 1436 C CA . THR A 1 188 ? 17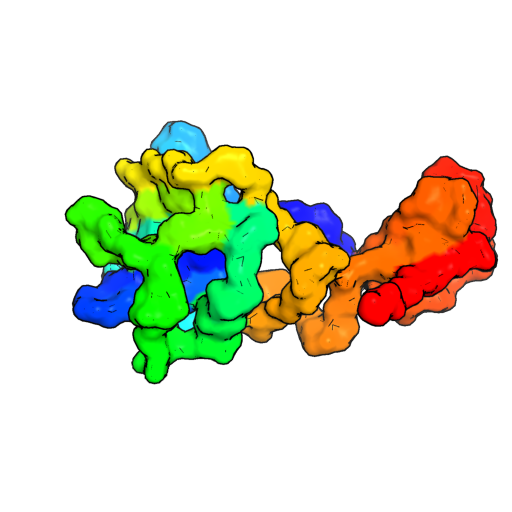.276 -3.486 -18.741 1.00 67.81 188 THR A CA 1
ATOM 1437 C C . THR A 1 188 ? 18.597 -3.407 -19.513 1.00 67.81 188 THR A C 1
ATOM 1439 O O . THR A 1 188 ? 18.678 -2.790 -20.586 1.00 67.81 188 THR A O 1
ATOM 1442 N N . LYS A 1 189 ? 19.646 -4.069 -19.006 1.00 72.00 189 LYS A N 1
ATOM 1443 C CA . LYS A 1 189 ? 20.932 -4.175 -19.715 1.00 72.00 189 LYS A CA 1
ATOM 1444 C C . LYS A 1 189 ? 20.787 -4.856 -21.075 1.00 72.00 189 LYS A C 1
ATOM 1446 O O . LYS A 1 189 ? 21.383 -4.410 -22.057 1.00 72.00 189 LYS A O 1
ATOM 1451 N N . GLU A 1 190 ? 19.962 -5.893 -21.165 1.00 72.06 190 GLU A N 1
ATOM 1452 C CA . GLU A 1 190 ? 19.667 -6.620 -22.405 1.00 72.06 190 GLU A CA 1
ATOM 1453 C C . GLU A 1 190 ? 18.957 -5.708 -23.409 1.00 72.06 190 GLU A C 1
ATOM 1455 O O . GLU A 1 190 ? 19.324 -5.661 -24.582 1.00 72.06 190 GLU A O 1
ATOM 1460 N N . ALA A 1 191 ? 17.988 -4.914 -22.942 1.00 75.12 191 ALA A N 1
ATOM 1461 C CA . ALA A 1 191 ? 17.298 -3.948 -23.788 1.00 75.12 191 ALA A CA 1
ATOM 1462 C C . ALA A 1 191 ? 18.266 -2.885 -24.333 1.00 75.12 191 ALA A C 1
ATOM 1464 O O . ALA A 1 191 ? 18.244 -2.585 -25.525 1.00 75.12 191 ALA A O 1
ATOM 1465 N N . PHE A 1 192 ? 19.157 -2.352 -23.489 1.00 82.62 192 PHE A N 1
ATOM 1466 C CA . PHE A 1 192 ? 20.138 -1.354 -23.916 1.00 82.62 192 PHE A CA 1
ATOM 1467 C C . PHE A 1 192 ? 21.161 -1.926 -24.909 1.00 82.62 192 PHE A C 1
ATOM 1469 O O . PHE A 1 192 ? 21.469 -1.312 -25.936 1.00 82.62 192 PHE A O 1
ATOM 1476 N N . THR A 1 193 ? 21.698 -3.117 -24.633 1.00 81.94 193 THR A N 1
ATOM 1477 C CA . THR A 1 193 ? 22.647 -3.789 -25.535 1.00 81.94 193 THR A CA 1
ATOM 1478 C C . THR A 1 193 ? 22.019 -4.080 -26.896 1.00 81.94 193 THR A C 1
ATOM 1480 O O . THR A 1 193 ? 22.678 -3.835 -27.907 1.00 81.94 193 THR A O 1
ATOM 1483 N N . GLY A 1 194 ? 20.734 -4.445 -26.933 1.00 82.12 194 GLY A N 1
ATOM 1484 C CA . GLY A 1 194 ? 19.957 -4.661 -28.156 1.00 82.12 194 GLY A CA 1
ATOM 1485 C C . GLY A 1 194 ? 19.623 -3.409 -28.980 1.00 82.12 194 GLY A C 1
ATOM 1486 O O . GLY A 1 194 ? 19.167 -3.551 -30.114 1.00 82.12 194 GLY A O 1
ATOM 1487 N N . LEU A 1 195 ? 19.851 -2.191 -28.468 1.00 84.88 195 LEU A N 1
ATOM 1488 C CA . LEU A 1 195 ? 19.602 -0.966 -29.240 1.00 84.88 195 LEU A CA 1
ATOM 1489 C C . LEU A 1 195 ? 20.493 -0.886 -30.498 1.00 84.88 195 LEU A C 1
ATOM 1491 O O . LEU A 1 195 ? 21.657 -1.295 -30.444 1.00 84.88 195 LEU A O 1
ATOM 1495 N N . PRO A 1 196 ? 20.014 -0.278 -31.594 1.00 88.12 196 PRO A N 1
ATOM 1496 C CA . PRO A 1 196 ? 20.836 0.034 -32.762 1.00 88.12 196 PRO A CA 1
ATOM 1497 C C . PRO A 1 196 ? 22.112 0.826 -32.422 1.00 88.12 196 PRO A C 1
ATOM 1499 O O . PRO A 1 196 ? 22.156 1.582 -31.448 1.00 88.12 196 PRO A O 1
ATOM 1502 N N . ASN A 1 197 ? 23.167 0.673 -33.229 1.00 87.88 197 ASN A N 1
ATOM 1503 C CA . ASN A 1 197 ? 24.451 1.358 -33.004 1.00 87.88 197 ASN A CA 1
ATOM 1504 C C . ASN A 1 197 ? 24.370 2.884 -33.182 1.00 87.88 197 ASN A C 1
ATOM 1506 O O . ASN A 1 197 ? 25.201 3.606 -32.636 1.00 87.88 197 ASN A O 1
ATOM 1510 N N . ASP A 1 198 ? 23.383 3.360 -33.935 1.00 92.00 198 ASP A N 1
ATOM 1511 C CA . ASP A 1 198 ? 23.079 4.770 -34.184 1.00 92.00 198 ASP A CA 1
ATOM 1512 C C . ASP A 1 198 ? 22.146 5.383 -33.128 1.00 92.00 198 ASP A C 1
ATOM 1514 O O . ASP A 1 198 ? 21.784 6.554 -33.233 1.00 92.00 198 ASP A O 1
ATOM 1518 N N . TYR A 1 199 ? 21.787 4.634 -32.080 1.00 92.56 199 TYR A N 1
ATOM 1519 C CA . TYR A 1 199 ? 21.069 5.191 -30.941 1.00 92.56 199 TYR A CA 1
ATOM 1520 C C . TYR A 1 199 ? 21.849 6.357 -30.310 1.00 92.56 199 TYR A C 1
ATOM 1522 O O . TYR A 1 199 ? 23.060 6.279 -30.069 1.00 92.56 199 TYR A O 1
ATOM 1530 N N . VAL A 1 200 ? 21.127 7.430 -29.989 1.00 95.00 200 VAL A N 1
ATOM 1531 C CA . VAL A 1 200 ? 21.662 8.636 -29.352 1.00 95.00 200 VAL A CA 1
ATOM 1532 C C . VAL A 1 200 ? 20.902 8.958 -28.073 1.00 95.00 200 VAL A C 1
ATOM 1534 O O . VAL A 1 200 ? 19.723 8.644 -27.923 1.00 95.00 200 VAL A O 1
ATOM 1537 N N . CYS A 1 201 ? 21.582 9.615 -27.137 1.00 92.12 201 CYS A N 1
ATOM 1538 C CA . CYS A 1 201 ? 20.967 10.111 -25.917 1.00 92.12 201 CYS A CA 1
ATOM 1539 C C . CYS A 1 201 ? 19.839 11.108 -26.247 1.00 92.12 201 CYS A C 1
ATOM 1541 O O . CYS A 1 201 ? 20.104 12.093 -26.938 1.00 92.12 201 CYS A O 1
ATOM 1543 N N . PRO A 1 202 ? 18.617 10.937 -25.711 1.00 91.19 202 PRO A N 1
ATOM 1544 C CA . PRO A 1 202 ? 17.488 11.818 -26.021 1.00 91.19 202 PRO A CA 1
ATOM 1545 C C . PRO A 1 202 ? 17.653 13.242 -25.471 1.00 91.19 202 PRO A C 1
ATOM 1547 O O . PRO A 1 202 ? 16.946 14.146 -25.901 1.00 91.19 202 PRO A O 1
ATOM 1550 N N . ILE A 1 203 ? 18.582 13.453 -24.531 1.00 90.94 203 ILE A N 1
ATOM 1551 C CA . ILE A 1 203 ? 18.825 14.758 -23.904 1.00 90.94 203 ILE A CA 1
ATOM 1552 C C . ILE A 1 203 ? 19.955 15.525 -24.600 1.00 90.94 203 ILE A C 1
ATOM 1554 O O . ILE A 1 203 ? 19.786 16.689 -24.944 1.00 90.94 203 ILE A O 1
ATOM 1558 N N . CYS A 1 204 ? 21.116 14.895 -24.805 1.00 92.75 204 CYS A N 1
ATOM 1559 C CA . CYS A 1 204 ? 22.314 15.577 -25.319 1.00 92.75 204 CYS A CA 1
ATOM 1560 C C . CYS A 1 204 ? 22.805 15.068 -26.678 1.00 92.75 204 CYS A C 1
ATOM 1562 O O . CYS A 1 204 ? 23.844 15.516 -27.154 1.00 92.75 204 CYS A O 1
ATOM 1564 N N . GLN A 1 205 ? 22.103 14.106 -27.280 1.00 94.19 205 GLN A N 1
ATOM 1565 C CA . GLN A 1 205 ? 22.467 13.460 -28.546 1.00 94.19 205 GLN A CA 1
ATOM 1566 C C . GLN A 1 205 ? 23.841 12.773 -28.564 1.00 94.19 205 GLN A C 1
ATOM 1568 O O . GLN A 1 205 ? 24.341 12.393 -29.621 1.00 94.19 205 GLN A O 1
ATOM 1573 N N . ALA A 1 206 ? 24.453 12.552 -27.397 1.00 94.06 206 ALA A N 1
ATOM 1574 C CA . ALA A 1 206 ? 25.662 11.750 -27.299 1.00 94.06 206 ALA A CA 1
ATOM 1575 C C . ALA A 1 206 ? 25.407 10.328 -27.838 1.00 94.06 206 ALA A C 1
ATOM 1577 O O . ALA A 1 206 ? 24.350 9.755 -27.557 1.00 94.06 206 ALA A O 1
ATOM 1578 N N . PRO A 1 207 ? 26.358 9.735 -28.578 1.00 94.75 207 PRO A N 1
ATOM 1579 C CA . PRO A 1 207 ? 26.176 8.412 -29.167 1.00 94.75 207 PRO A CA 1
ATOM 1580 C C . PRO A 1 207 ? 26.053 7.325 -28.092 1.00 94.75 207 PRO A C 1
ATOM 1582 O O . PRO A 1 207 ? 26.543 7.496 -26.971 1.00 94.75 207 PRO A O 1
ATOM 1585 N N . LYS A 1 208 ? 25.472 6.170 -28.451 1.00 91.94 208 LYS A N 1
ATOM 1586 C CA . LYS A 1 208 ? 25.315 4.989 -27.576 1.00 91.94 208 LYS A CA 1
ATOM 1587 C C . LYS A 1 208 ? 26.593 4.622 -26.810 1.00 91.94 208 LYS A C 1
ATOM 1589 O O . LYS A 1 208 ? 26.521 4.243 -25.647 1.00 91.94 208 LYS A O 1
ATOM 1594 N N . SER A 1 209 ? 27.770 4.809 -27.412 1.00 92.94 209 SER A N 1
ATOM 1595 C CA . SER A 1 209 ? 29.079 4.549 -26.788 1.00 92.94 209 SER A CA 1
ATOM 1596 C C . SER A 1 209 ? 29.399 5.410 -25.557 1.00 92.94 209 SER A C 1
ATOM 1598 O O . SER A 1 209 ? 30.341 5.106 -24.830 1.00 92.94 209 SER A O 1
ATOM 1600 N N . LYS A 1 210 ? 28.647 6.490 -25.310 1.00 93.06 210 LYS A N 1
ATOM 1601 C CA . LYS A 1 210 ? 28.786 7.356 -24.127 1.00 93.06 210 LYS A CA 1
ATOM 1602 C C . LYS A 1 210 ? 27.907 6.934 -22.957 1.00 93.06 210 LYS A C 1
ATOM 1604 O O . LYS A 1 210 ? 27.952 7.577 -21.910 1.00 93.06 210 LYS A O 1
ATOM 1609 N N . PHE A 1 211 ? 27.108 5.891 -23.106 1.00 91.00 211 PHE A N 1
ATOM 1610 C CA . PHE A 1 211 ? 26.393 5.301 -21.989 1.00 91.00 211 PHE A CA 1
ATOM 1611 C C . PHE A 1 211 ? 27.302 4.329 -21.243 1.00 91.00 211 PHE A C 1
ATOM 1613 O O . PHE A 1 211 ? 27.894 3.433 -21.841 1.00 91.00 211 PHE A O 1
ATOM 1620 N N . VAL A 1 212 ? 27.402 4.512 -19.932 1.00 87.62 212 VAL A N 1
ATOM 1621 C CA . VAL A 1 212 ? 28.135 3.616 -19.036 1.00 87.62 212 VAL A CA 1
ATOM 1622 C C . VAL A 1 212 ? 27.132 2.784 -18.258 1.00 87.62 212 VAL A C 1
ATOM 1624 O O . VAL A 1 212 ? 26.089 3.307 -17.865 1.00 87.62 212 VAL A O 1
ATOM 1627 N N . SER A 1 213 ? 27.415 1.495 -18.063 1.00 78.69 213 SER A N 1
ATOM 1628 C CA . SER A 1 213 ? 26.586 0.668 -17.186 1.00 78.69 213 SER A CA 1
ATOM 1629 C C . SER A 1 213 ? 26.579 1.311 -15.808 1.00 78.69 213 SER A C 1
ATOM 1631 O O . SER A 1 213 ? 27.656 1.672 -15.325 1.00 78.69 213 SER A O 1
ATOM 1633 N N . ALA A 1 214 ? 25.411 1.455 -15.184 1.00 64.88 214 ALA A N 1
ATOM 1634 C CA . ALA A 1 214 ? 25.356 1.909 -13.804 1.00 64.88 214 ALA A CA 1
ATOM 1635 C C . ALA A 1 214 ? 26.136 0.897 -12.953 1.00 64.88 214 ALA A C 1
ATOM 1637 O O . ALA A 1 214 ? 25.695 -0.233 -12.739 1.00 64.88 214 ALA A O 1
ATOM 1638 N N . SER A 1 215 ? 27.359 1.261 -12.566 1.00 45.50 215 SER A N 1
ATOM 1639 C CA . SER A 1 215 ? 28.198 0.436 -11.711 1.00 45.50 215 SER A CA 1
ATOM 1640 C C . SER A 1 215 ? 27.437 0.206 -10.416 1.00 45.50 215 SER A C 1
ATOM 1642 O O . SER A 1 215 ? 26.985 1.169 -9.794 1.00 45.50 215 SER A O 1
ATOM 1644 N N . THR A 1 216 ? 27.313 -1.051 -9.999 1.00 38.62 216 THR A N 1
ATOM 1645 C CA . THR A 1 216 ? 26.922 -1.395 -8.634 1.00 38.62 216 THR A CA 1
ATOM 1646 C C . THR A 1 216 ? 27.976 -0.787 -7.712 1.00 38.62 216 THR A C 1
ATOM 1648 O O . THR A 1 216 ? 29.049 -1.358 -7.527 1.00 38.62 216 THR A O 1
ATOM 1651 N N . ALA A 1 217 ? 27.741 0.433 -7.230 1.00 26.81 217 ALA A N 1
ATOM 1652 C CA . ALA A 1 217 ? 28.531 0.986 -6.147 1.00 26.81 217 ALA A CA 1
ATOM 1653 C C . ALA A 1 217 ? 28.280 0.084 -4.933 1.00 26.81 217 ALA A C 1
ATOM 1655 O O . ALA A 1 217 ? 27.126 -0.145 -4.565 1.00 26.81 217 ALA A O 1
ATOM 1656 N N . ILE A 1 218 ? 29.380 -0.502 -4.461 1.00 30.94 218 ILE A N 1
ATOM 1657 C CA . ILE A 1 218 ? 29.505 -1.438 -3.339 1.00 30.94 218 ILE A CA 1
ATOM 1658 C C . ILE A 1 218 ? 28.880 -0.847 -2.077 1.00 30.94 218 ILE A C 1
ATOM 1660 O O . ILE A 1 218 ? 29.120 0.358 -1.831 1.00 30.94 218 ILE A O 1
#